Protein AF-A0A1G9L8T1-F1 (afdb_monomer)

InterPro domains:
  IPR006664 Outer membrane protein, bacterial [PR01021] (143-165)
  IPR006664 Outer membrane protein, bacterial [PR01021] (173-188)
  IPR006664 Outer membrane protein, bacterial [PR01021] (188-204)
  IPR006665 OmpA-like domain [PF00691] (143-238)
  IPR006665 OmpA-like domain [PS51123] (130-248)
  IPR006665 OmpA-like domain [cd07185] (138-244)
  IPR006690 Outer membrane protein, OmpA-like, conserved site [PS01068] (175-220)
  IPR036737 OmpA-like domain superfamily [G3DSA:3.30.1330.60] (123-246)
  IPR036737 OmpA-like domain superfamily [SSF103088] (123-243)
  IPR050330 Bacterial Outer Membrane Structural/Functional [PTHR30329] (134-241)

Secondary structure (DSSP, 8-state):
------------------------------TTHHHHHHHHHHHHHHHHHHHHHHHTTTT--TT-HHHHHHHHHHHHHHHHHTT-HHHHHHHHHHHHHHHHHHHHHH-------------------PPP---PPPEEEEEEEE--TT--PPPGGGHHHHHHHHHHHHH-TT--EEEEE---SSS-HHHHHHHHHHHHHHHHHIIIIIT---GGGEEEEE-TTSS-SS-TTSHHHHHHHSEEEEEEEE--

Foldseek 3Di:
DDDDDDDDDDDDDDDDDDDDDDDDDDPDDDPVVVVVVVVCCVPVVVVVVVVVLVVVPVPDDPVCVVVNLVVQLVVQLVVLVVVHNVRSVVSSVVRNVVVVVVCVVVVDDPPPPPPPPPCPPDPPPPPPPPQFDKDKQKAKFFDDPPDLAGDPVRLVSLLVVLVVCVVPVPKAKEKEFEAAPPDDQVSQQVSRQSNSVNSLCCSCVVSNRDSVRYHYGYPRHVDQPADSVDPVSRRRRRIIMMMIIDRD

pLDDT: mean 74.43, std 21.04, range [37.84, 98.5]

Nearest PDB structures (foldseek):
  5u1h-assembly3_C  TM=9.964E-01  e=8.079E-22  Pseudomonas aeruginosa PAO1
  4g88-assembly4_G  TM=9.774E-01  e=1.650E-15  Acinetobacter baumannii
  4g4x-assembly1_A  TM=9.684E-01  e=6.655E-12  Acinetobacter baumannii TCDC-AB0715
  7rjj-assembly2_B  TM=8.764E-01  e=4.285E-12  Klebsiella pneumoniae subsp. pneumoniae
  7bba-assembly4_D  TM=9.139E-01  e=2.254E-10  Escherichia coli

Mean predicted aligned error: 20.31 Å

Radius of gyration: 40.88 Å; Cα contacts (8 Å, |Δi|>4): 280; chains: 1; bounding box: 107×81×57 Å

Structure (mmCIF, N/CA/C/O backbone):
data_AF-A0A1G9L8T1-F1
#
_entry.id   AF-A0A1G9L8T1-F1
#
loop_
_atom_site.group_PDB
_atom_site.id
_atom_site.type_symbol
_atom_site.label_atom_id
_atom_site.label_alt_id
_atom_site.label_comp_id
_atom_site.label_asym_id
_atom_site.label_entity_id
_atom_site.label_seq_id
_atom_site.pdbx_PDB_ins_code
_atom_site.Cartn_x
_atom_site.Cartn_y
_atom_site.Cartn_z
_atom_site.occupancy
_atom_site.B_iso_or_equiv
_atom_site.auth_seq_id
_atom_site.auth_comp_id
_atom_site.auth_asym_id
_atom_site.auth_atom_id
_atom_site.pdbx_PDB_model_num
ATOM 1 N N . MET A 1 1 ? -89.577 -36.980 -1.064 1.00 38.00 1 MET A N 1
ATOM 2 C CA . MET A 1 1 ? -88.381 -36.655 -1.874 1.00 38.00 1 MET A CA 1
ATOM 3 C C . MET A 1 1 ? -87.368 -35.917 -1.000 1.00 38.00 1 MET A C 1
ATOM 5 O O . MET A 1 1 ? -87.793 -35.131 -0.169 1.00 38.00 1 MET A O 1
ATOM 9 N N . LYS A 1 2 ? -86.072 -36.232 -1.158 1.00 51.91 2 LYS A N 1
ATOM 10 C CA . LYS A 1 2 ? -84.895 -35.713 -0.413 1.00 51.91 2 LYS A CA 1
ATOM 11 C C . LYS A 1 2 ? -84.824 -34.169 -0.418 1.00 51.91 2 LYS A C 1
ATOM 13 O O . LYS A 1 2 ? -85.359 -33.586 -1.360 1.00 51.91 2 LYS A O 1
ATOM 18 N N . PRO A 1 3 ? -84.141 -33.506 0.542 1.00 50.38 3 PRO A N 1
ATOM 19 C CA . PRO A 1 3 ? -82.665 -33.352 0.498 1.00 50.38 3 PRO A CA 1
ATOM 20 C C . PRO A 1 3 ? -82.072 -33.238 1.935 1.00 50.38 3 PRO A C 1
ATOM 22 O O . PRO A 1 3 ? -82.802 -33.373 2.902 1.00 50.38 3 PRO A O 1
ATOM 25 N N . ASN A 1 4 ? -80.801 -33.017 2.250 1.00 37.84 4 ASN A N 1
ATOM 26 C CA . ASN A 1 4 ? -79.505 -33.051 1.590 1.00 37.84 4 ASN A CA 1
ATOM 27 C C . ASN A 1 4 ? -78.498 -33.264 2.732 1.00 37.84 4 ASN A C 1
ATOM 29 O O . ASN A 1 4 ? -78.694 -32.749 3.832 1.00 37.84 4 ASN A O 1
ATOM 33 N N . VAL A 1 5 ? -77.407 -33.969 2.470 1.00 50.00 5 VAL A N 1
ATOM 34 C CA . VAL A 1 5 ? -76.311 -34.154 3.425 1.00 50.00 5 VAL A CA 1
ATOM 35 C C . VAL A 1 5 ? -75.393 -32.932 3.364 1.00 50.00 5 VAL A C 1
ATOM 37 O O . VAL A 1 5 ? -74.919 -32.590 2.285 1.00 50.00 5 VAL A O 1
ATOM 40 N N . ARG A 1 6 ? -75.053 -32.332 4.511 1.00 42.16 6 ARG A N 1
ATOM 41 C CA . ARG A 1 6 ? -73.751 -31.671 4.706 1.00 42.16 6 ARG A CA 1
ATOM 42 C C . ARG A 1 6 ? -73.212 -32.030 6.084 1.00 42.16 6 ARG A C 1
ATOM 44 O O . ARG A 1 6 ? -73.813 -31.712 7.103 1.00 42.16 6 ARG A O 1
ATOM 51 N N . ARG A 1 7 ? -72.094 -32.755 6.082 1.00 42.75 7 ARG A N 1
ATOM 52 C CA . ARG A 1 7 ? -71.318 -33.099 7.273 1.00 42.75 7 ARG A CA 1
ATOM 53 C C . ARG A 1 7 ? -70.471 -31.884 7.649 1.00 42.75 7 ARG A C 1
ATOM 55 O O . ARG A 1 7 ? -69.694 -31.422 6.819 1.00 42.75 7 ARG A O 1
ATOM 62 N N . HIS A 1 8 ? -70.621 -31.395 8.875 1.00 44.56 8 HIS A N 1
ATOM 63 C CA . HIS A 1 8 ? -69.666 -30.478 9.487 1.00 44.56 8 HIS A CA 1
ATOM 64 C C . HIS A 1 8 ? -68.525 -31.296 10.091 1.00 44.56 8 HIS A C 1
ATOM 66 O O . HIS A 1 8 ? -68.728 -32.090 11.007 1.00 44.56 8 HIS A O 1
ATOM 72 N N . THR A 1 9 ? -67.327 -31.121 9.547 1.00 43.31 9 THR A N 1
ATOM 73 C CA . THR A 1 9 ? -66.074 -31.618 10.114 1.00 43.31 9 THR A CA 1
ATOM 74 C C . THR A 1 9 ? -65.655 -30.658 11.227 1.00 43.31 9 THR A C 1
ATOM 76 O O . THR A 1 9 ? -65.035 -29.632 10.968 1.00 43.31 9 THR A O 1
ATOM 79 N N . GLY A 1 10 ? -66.051 -30.956 12.464 1.00 44.03 10 GLY A N 1
ATOM 80 C CA . GLY A 1 10 ? -65.477 -30.345 13.662 1.00 44.03 10 GLY A CA 1
ATOM 81 C C . GLY A 1 10 ? -64.309 -31.198 14.144 1.00 44.03 10 GLY A C 1
ATOM 82 O O . GLY A 1 10 ? -64.512 -32.336 14.562 1.00 44.03 10 GLY A O 1
ATOM 83 N N . LEU A 1 11 ? -63.090 -30.671 14.045 1.00 42.25 11 LEU A N 1
ATOM 84 C CA . LEU A 1 11 ? -61.895 -31.259 14.643 1.00 42.25 11 LEU A CA 1
ATOM 85 C C . LEU A 1 11 ? -61.919 -30.925 16.143 1.00 42.25 11 LEU A C 1
ATOM 87 O O . LEU A 1 11 ? -61.661 -29.788 16.528 1.00 42.25 11 LEU A O 1
ATOM 91 N N . VAL A 1 12 ? -62.279 -31.896 16.981 1.00 45.53 12 VAL A N 1
ATOM 92 C CA . VAL A 1 12 ? -62.225 -31.773 18.444 1.00 45.53 12 VAL A CA 1
ATOM 93 C C . VAL A 1 12 ? -60.896 -32.360 18.912 1.00 45.53 12 VAL A C 1
ATOM 95 O O . VAL A 1 12 ? -60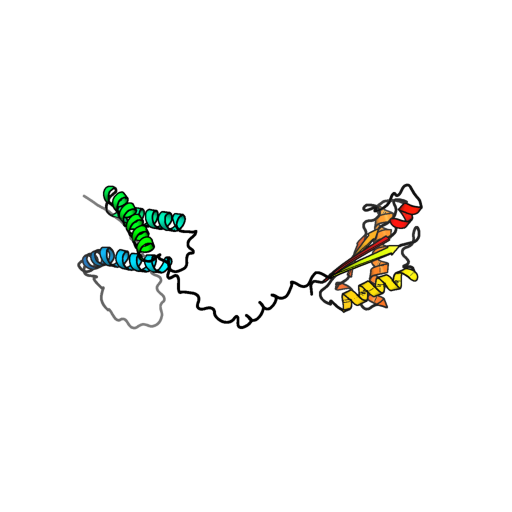.712 -33.576 18.891 1.00 45.53 12 VAL A O 1
ATOM 98 N N . LEU A 1 13 ? -59.962 -31.498 19.314 1.00 44.19 13 LEU A N 1
ATOM 99 C CA . LEU A 1 13 ? -58.803 -31.891 20.114 1.00 44.19 13 LEU A CA 1
ATOM 100 C C . LEU A 1 13 ? -59.264 -32.000 21.570 1.00 44.19 13 LEU A C 1
ATOM 102 O O . LEU A 1 13 ? -59.646 -31.004 22.178 1.00 44.19 13 LEU A O 1
ATOM 106 N N . ALA A 1 14 ? -59.271 -33.221 22.101 1.00 41.81 14 ALA A N 1
ATOM 107 C CA . ALA A 1 14 ? -59.571 -33.505 23.498 1.00 41.81 14 ALA A CA 1
ATOM 108 C C . ALA A 1 14 ? -58.289 -33.969 24.201 1.00 41.81 14 ALA A C 1
ATOM 110 O O . ALA A 1 14 ? -57.790 -35.060 23.924 1.00 41.81 14 ALA A O 1
ATOM 111 N N . GLU A 1 15 ? -57.770 -33.156 25.121 1.00 41.94 15 GLU A N 1
ATOM 112 C CA . GLU A 1 15 ? -56.784 -33.597 26.108 1.00 41.94 15 GLU A CA 1
ATOM 113 C C . GLU A 1 15 ? -57.510 -34.126 27.347 1.00 41.94 15 GLU A C 1
ATOM 115 O O . GLU A 1 15 ? -58.277 -33.435 28.016 1.00 41.94 15 GLU A O 1
ATOM 120 N N . PHE A 1 16 ? -57.277 -35.406 27.623 1.00 38.34 16 PHE A N 1
ATOM 121 C CA . PHE A 1 16 ? -57.835 -36.145 28.745 1.00 38.34 16 PHE A CA 1
ATOM 122 C C . PHE A 1 16 ? -56.936 -35.954 29.969 1.00 38.34 16 PHE A C 1
ATOM 124 O O . PHE A 1 16 ? -55.893 -36.603 30.089 1.00 38.34 16 PHE A O 1
ATOM 131 N N . LYS A 1 17 ? -57.341 -35.110 30.923 1.00 42.97 17 LYS A N 1
ATOM 132 C CA . LYS A 1 17 ? -56.794 -35.199 32.280 1.00 42.97 17 LYS A CA 1
ATOM 133 C C . LYS A 1 17 ? -57.828 -34.813 33.335 1.00 42.97 17 LYS A C 1
ATOM 135 O O . LYS A 1 17 ? -58.342 -33.704 33.349 1.00 42.97 17 LYS A O 1
ATOM 140 N N . THR A 1 18 ? -58.066 -35.783 34.220 1.00 47.84 18 THR A N 1
ATOM 141 C CA . THR A 1 18 ? -58.783 -35.732 35.507 1.00 47.84 18 THR A CA 1
ATOM 142 C C . THR A 1 18 ? -60.288 -35.464 35.453 1.00 47.84 18 THR A C 1
ATOM 144 O O . THR A 1 18 ? -60.751 -34.358 35.211 1.00 47.84 18 THR A O 1
ATOM 147 N N . GLY A 1 19 ? -61.052 -36.530 35.708 1.00 51.75 19 GLY A N 1
ATOM 148 C CA . GLY A 1 19 ? -62.505 -36.536 35.688 1.00 51.75 19 GLY A CA 1
ATOM 149 C C . GLY A 1 19 ? -63.142 -35.795 36.856 1.00 51.75 19 GLY A C 1
ATOM 150 O O . GLY A 1 19 ? -62.942 -36.163 38.008 1.00 51.75 19 GLY A O 1
ATOM 151 N N . VAL A 1 20 ? -63.990 -34.832 36.505 1.00 45.59 20 VAL A N 1
ATOM 152 C CA . VAL A 1 20 ? -65.231 -34.466 37.193 1.00 45.59 20 VAL A CA 1
ATOM 153 C C . VAL A 1 20 ? -66.199 -34.042 36.084 1.00 45.59 20 VAL A C 1
ATOM 155 O O . VAL A 1 20 ? -65.894 -33.153 35.295 1.00 45.59 20 VAL A O 1
ATOM 158 N N . PHE A 1 21 ? -67.329 -34.738 35.963 1.00 41.34 21 PHE A N 1
ATOM 159 C CA . PHE A 1 21 ? -68.351 -34.483 34.948 1.00 41.34 21 PHE A CA 1
ATOM 160 C C . PHE A 1 21 ? -69.352 -33.464 35.507 1.00 41.34 21 PHE A C 1
ATOM 162 O O . PHE A 1 21 ? -70.241 -33.829 36.275 1.00 41.34 21 PHE A O 1
ATOM 169 N N . THR A 1 22 ? -69.195 -32.188 35.155 1.00 50.53 22 THR A N 1
ATOM 170 C CA . THR A 1 22 ? -70.214 -31.149 35.365 1.00 50.53 22 THR A CA 1
ATOM 171 C C . THR A 1 22 ? -70.892 -30.830 34.029 1.00 50.53 22 THR A C 1
ATOM 173 O O . THR A 1 22 ? -70.205 -30.452 33.080 1.00 50.53 22 THR A O 1
ATOM 176 N N . PRO A 1 23 ? -72.225 -30.964 33.902 1.00 54.47 23 PRO A N 1
ATOM 177 C CA . PRO A 1 23 ? -72.939 -30.464 32.740 1.00 54.47 23 PRO A CA 1
ATOM 178 C C . PRO A 1 23 ? -73.321 -29.008 33.019 1.00 54.47 23 PRO A C 1
ATOM 180 O O . PRO A 1 23 ? -74.129 -28.753 33.907 1.00 54.47 23 PRO A O 1
ATOM 183 N N . MET A 1 24 ? -72.749 -28.048 32.292 1.00 38.41 24 MET A N 1
ATOM 184 C CA . MET A 1 24 ? -73.199 -26.657 32.375 1.00 38.41 24 MET A CA 1
ATOM 185 C C . MET A 1 24 ? -73.359 -26.061 30.975 1.00 38.41 24 MET A C 1
ATOM 187 O O . MET A 1 24 ? -72.391 -25.762 30.287 1.00 38.41 24 MET A O 1
ATOM 191 N N . GLU A 1 25 ? -74.633 -26.000 30.592 1.00 46.50 25 GLU A N 1
ATOM 192 C CA . GLU A 1 25 ? -75.314 -24.988 29.781 1.00 46.50 25 GLU A CA 1
ATOM 193 C C . GLU A 1 25 ? -74.730 -24.603 28.412 1.00 46.50 25 GLU A C 1
ATOM 195 O O . GLU A 1 25 ? -73.745 -23.885 28.262 1.00 46.50 25 GLU A O 1
ATOM 200 N N . SER A 1 26 ? -75.470 -25.002 27.373 1.00 47.59 26 SER A N 1
ATOM 201 C CA . SER A 1 26 ? -75.458 -24.352 26.069 1.00 47.59 26 SER A CA 1
ATOM 202 C C . SER A 1 26 ? -75.857 -22.883 26.227 1.00 47.59 26 SER A C 1
ATOM 204 O O . SER A 1 26 ? -77.027 -22.582 26.476 1.00 47.59 26 SER A O 1
ATOM 206 N N . VAL A 1 27 ? -74.894 -21.982 26.052 1.00 51.22 27 VAL A N 1
ATOM 207 C CA . VAL A 1 27 ? -75.139 -20.548 25.896 1.00 51.22 27 VAL A CA 1
ATOM 208 C C . VAL A 1 27 ? -75.844 -20.344 24.556 1.00 51.22 27 VAL A C 1
ATOM 210 O O . VAL A 1 27 ? -75.224 -20.353 23.495 1.00 51.22 27 VAL A O 1
ATOM 213 N N . TRP A 1 28 ? -77.167 -20.226 24.608 1.00 48.66 28 TRP A N 1
ATOM 214 C CA . TRP A 1 28 ? -77.961 -19.677 23.519 1.00 48.66 28 TRP A CA 1
ATOM 215 C C . TRP A 1 28 ? -77.801 -18.161 23.565 1.00 48.66 28 TRP A C 1
ATOM 217 O O . TRP A 1 28 ? -78.372 -17.501 24.429 1.00 48.66 28 TRP A O 1
ATOM 227 N N . THR A 1 29 ? -76.991 -17.608 22.668 1.00 52.53 29 THR A N 1
ATOM 228 C CA . THR A 1 29 ? -76.937 -16.164 22.444 1.00 52.53 29 THR A CA 1
ATOM 229 C C . THR A 1 29 ? -78.251 -15.726 21.801 1.00 52.53 29 THR A C 1
ATOM 231 O O . THR A 1 29 ? -78.606 -16.176 20.710 1.00 52.53 29 THR A O 1
ATOM 234 N N . ASP A 1 30 ? -78.995 -14.877 22.506 1.00 53.53 30 ASP A N 1
ATOM 235 C CA . ASP A 1 30 ? -80.255 -14.304 22.043 1.00 53.53 30 ASP A CA 1
ATOM 236 C C . ASP A 1 30 ? -80.025 -13.447 20.775 1.00 53.53 30 ASP A C 1
ATOM 238 O O . ASP A 1 30 ? -79.209 -12.522 20.799 1.00 53.53 30 ASP A O 1
ATOM 242 N N . PRO A 1 31 ? -80.776 -13.648 19.673 1.00 54.62 31 PRO A N 1
ATOM 243 C CA . PRO A 1 31 ? -80.600 -12.905 18.415 1.00 54.62 31 PRO A CA 1
ATOM 244 C C . PRO A 1 31 ? -80.988 -11.415 18.497 1.00 54.62 31 PRO A C 1
ATOM 246 O O . PRO A 1 31 ? -80.945 -10.701 17.497 1.00 54.62 31 PRO A O 1
ATOM 249 N N . LYS A 1 32 ? -81.393 -10.921 19.675 1.00 47.34 32 LYS A N 1
ATOM 250 C CA . LYS A 1 32 ? -81.749 -9.511 19.898 1.00 47.34 32 LYS A CA 1
ATOM 251 C C . LYS A 1 32 ? -80.555 -8.630 20.286 1.00 47.34 32 LYS A C 1
ATOM 253 O O . LYS A 1 32 ? -80.666 -7.410 20.165 1.00 47.34 32 LYS A O 1
ATOM 258 N N . GLU A 1 33 ? -79.418 -9.202 20.690 1.00 47.03 33 GLU A N 1
ATOM 259 C CA . GLU A 1 33 ? -78.217 -8.407 21.001 1.00 47.03 33 GLU A CA 1
ATOM 260 C C . GLU A 1 33 ? -77.431 -7.965 19.754 1.00 47.03 33 GLU A C 1
ATOM 262 O O . GLU A 1 33 ? -76.858 -6.872 19.751 1.00 47.03 33 GLU A O 1
ATOM 267 N N . GLU A 1 34 ? -77.479 -8.721 18.649 1.00 49.75 34 GLU A N 1
ATOM 268 C CA . GLU A 1 34 ? -76.765 -8.361 17.409 1.00 49.75 34 GLU A CA 1
ATOM 269 C C . GLU A 1 34 ? -77.286 -7.062 16.772 1.00 49.75 34 GLU A C 1
ATOM 271 O O . GLU A 1 34 ? -76.513 -6.272 16.224 1.00 49.75 34 GLU A O 1
ATOM 276 N N . THR A 1 35 ? -78.586 -6.772 16.888 1.00 50.00 35 THR A N 1
ATOM 277 C CA . THR A 1 35 ? -79.169 -5.557 16.295 1.00 50.00 35 THR A CA 1
ATOM 278 C C . THR A 1 35 ? -78.787 -4.272 17.032 1.00 50.00 35 THR A C 1
ATOM 280 O O . THR A 1 35 ? -78.732 -3.209 16.414 1.00 50.00 35 THR A O 1
ATOM 283 N N . SER A 1 36 ? -78.476 -4.355 18.331 1.00 49.28 36 SER A N 1
ATOM 284 C CA . SER A 1 36 ? -78.062 -3.190 19.126 1.00 49.28 36 SER A CA 1
ATOM 285 C C . SER A 1 36 ? -76.580 -2.864 18.902 1.00 49.28 36 SER A C 1
ATOM 287 O O . SER A 1 36 ? -76.202 -1.704 18.709 1.00 49.28 36 SER A O 1
ATOM 289 N N . PHE A 1 37 ? -75.742 -3.902 18.797 1.00 51.28 37 PHE A N 1
ATOM 290 C CA . PHE A 1 37 ? -74.302 -3.763 18.561 1.00 51.28 37 PHE A CA 1
ATOM 291 C C . PHE A 1 37 ? -73.981 -3.127 17.197 1.00 51.28 37 PHE A C 1
ATOM 293 O O . PHE A 1 37 ? -73.058 -2.316 17.078 1.00 51.28 37 PHE A O 1
ATOM 300 N N . MET A 1 38 ? -74.786 -3.430 16.174 1.00 51.22 38 MET A N 1
ATOM 301 C CA . MET A 1 38 ? -74.604 -2.918 14.811 1.00 51.22 38 MET A CA 1
ATOM 302 C C . MET A 1 38 ? -75.104 -1.470 14.626 1.00 51.22 38 MET A C 1
ATOM 304 O O . MET A 1 38 ? -74.656 -0.765 13.721 1.00 51.22 38 MET A O 1
ATOM 308 N N . SER A 1 39 ? -75.997 -0.993 15.505 1.00 53.66 39 SER A N 1
ATOM 309 C CA . SER A 1 39 ? -76.453 0.406 15.520 1.00 53.66 39 SER A CA 1
ATOM 310 C C . SER A 1 39 ? -75.504 1.320 16.300 1.00 53.66 39 SER A C 1
ATOM 312 O O . SER A 1 39 ? -75.340 2.479 15.926 1.00 53.66 39 SER A O 1
ATOM 314 N N . MET A 1 40 ? -74.860 0.813 17.358 1.00 51.34 40 MET A N 1
ATOM 315 C CA . MET A 1 40 ? -73.916 1.590 18.173 1.00 51.34 40 MET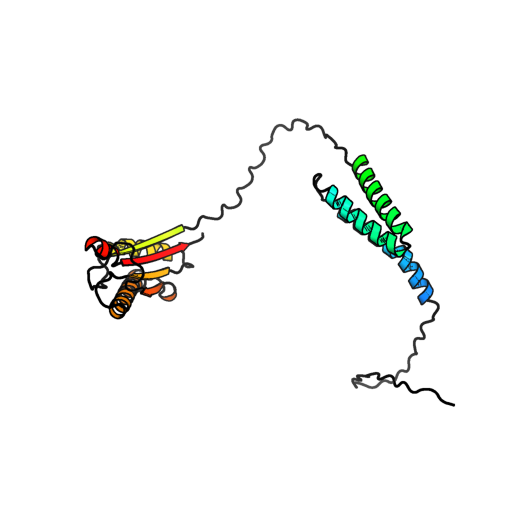 A CA 1
ATOM 316 C C . MET A 1 40 ? -72.559 1.784 17.471 1.00 51.34 40 MET A C 1
ATOM 318 O O . MET A 1 40 ? -71.926 2.830 17.599 1.00 51.34 40 MET A O 1
ATOM 322 N N . THR A 1 41 ? -72.127 0.810 16.663 1.00 55.84 41 THR A N 1
ATOM 323 C CA . THR A 1 41 ? -70.880 0.895 15.878 1.00 55.84 41 THR A CA 1
ATOM 324 C C . THR A 1 41 ? -70.962 1.892 14.718 1.00 55.84 41 THR A C 1
ATOM 326 O O . THR A 1 41 ? -69.955 2.515 14.391 1.00 55.84 41 THR A O 1
ATOM 329 N N . ARG A 1 42 ? -72.148 2.126 14.138 1.00 59.28 42 ARG A N 1
ATOM 330 C CA . ARG A 1 42 ? -72.340 3.105 13.050 1.00 59.28 42 ARG A CA 1
ATOM 331 C C . ARG A 1 42 ? -72.239 4.567 13.489 1.00 59.28 42 ARG A C 1
ATOM 333 O O . ARG A 1 42 ? -71.915 5.411 12.663 1.00 59.28 42 ARG A O 1
ATOM 340 N N . THR A 1 43 ? -72.484 4.876 14.761 1.00 57.41 43 THR A N 1
ATOM 341 C CA . THR A 1 43 ? -72.436 6.256 15.276 1.00 57.41 43 THR A CA 1
ATOM 342 C C . THR A 1 43 ? -71.189 6.539 16.110 1.00 57.41 43 THR A C 1
ATOM 344 O O . THR A 1 43 ? -70.641 7.636 16.023 1.00 57.41 43 THR A O 1
ATOM 347 N N . ALA A 1 44 ? -70.687 5.564 16.872 1.00 58.72 44 ALA A N 1
ATOM 348 C CA . ALA A 1 44 ? -69.550 5.778 17.770 1.00 58.72 44 ALA A CA 1
ATOM 349 C C . ALA A 1 44 ? -68.180 5.739 17.064 1.00 58.72 44 ALA A C 1
ATOM 351 O O . ALA A 1 44 ? -67.282 6.502 17.417 1.00 58.72 44 ALA A O 1
ATOM 352 N N . VAL A 1 45 ? -68.013 4.886 16.047 1.00 63.56 45 VAL A N 1
ATOM 353 C CA . VAL A 1 45 ? -66.741 4.724 15.317 1.00 63.56 45 VAL A CA 1
ATOM 354 C C . VAL A 1 45 ? -66.347 5.967 14.499 1.00 63.56 45 VAL A C 1
ATOM 356 O O . VAL A 1 45 ? -65.192 6.383 14.614 1.00 63.56 45 VAL A O 1
ATOM 359 N N . PRO A 1 46 ? -67.243 6.626 13.730 1.00 60.44 46 PRO A N 1
ATOM 360 C CA . PRO A 1 46 ? -66.872 7.856 13.027 1.00 60.44 46 PRO A CA 1
ATOM 361 C C . PRO A 1 46 ? -66.595 9.022 13.985 1.00 60.44 46 PRO A C 1
ATOM 363 O O . PRO A 1 46 ? -65.726 9.840 13.696 1.00 60.44 46 PRO A O 1
ATOM 366 N N . LEU A 1 47 ? -67.261 9.077 15.147 1.00 65.06 47 LEU A N 1
ATOM 367 C CA . LEU A 1 47 ? -67.022 10.119 16.153 1.00 65.06 47 LEU A CA 1
ATOM 368 C C . LEU A 1 47 ? -65.633 9.972 16.803 1.00 65.06 47 LEU A C 1
ATOM 370 O O . LEU A 1 47 ? -64.908 10.954 16.945 1.00 65.06 47 LEU A O 1
ATOM 374 N N . LEU A 1 48 ? -65.231 8.739 17.132 1.00 63.34 48 LEU A N 1
ATOM 375 C CA . LEU A 1 48 ? -63.901 8.437 17.672 1.00 63.34 48 LEU A CA 1
ATOM 376 C C . LEU A 1 48 ? -62.789 8.682 16.639 1.00 63.34 48 LEU A C 1
ATOM 378 O O . LEU A 1 48 ? -61.781 9.314 16.963 1.00 63.34 48 LEU A O 1
ATOM 382 N N . LEU A 1 49 ? -62.989 8.278 15.380 1.00 62.28 49 LEU A N 1
ATOM 383 C CA . LEU A 1 49 ? -62.031 8.556 14.304 1.00 62.28 49 LEU A CA 1
ATOM 384 C C . LEU A 1 49 ? -61.898 10.061 14.026 1.00 62.28 49 LEU A C 1
ATOM 386 O O . LEU A 1 49 ? -60.775 10.549 13.899 1.00 62.28 49 LEU A O 1
ATOM 390 N N . ALA A 1 50 ? -62.999 10.820 14.031 1.00 62.34 50 ALA A N 1
ATOM 391 C CA . ALA A 1 50 ? -62.966 12.273 13.850 1.00 62.34 50 ALA A CA 1
ATOM 392 C C . ALA A 1 50 ? -62.137 12.982 14.936 1.00 62.34 50 ALA A C 1
ATOM 394 O O . ALA A 1 50 ? -61.365 13.888 14.622 1.00 62.34 50 ALA A O 1
ATOM 395 N N . THR A 1 51 ? -62.224 12.535 16.196 1.00 63.34 51 THR A N 1
ATOM 396 C CA . THR A 1 51 ? -61.399 13.102 17.278 1.00 63.34 51 THR A CA 1
ATOM 397 C C . THR A 1 51 ? -59.912 12.775 17.134 1.00 63.34 51 THR A C 1
ATOM 399 O O . THR A 1 51 ? -59.079 13.626 17.427 1.00 63.34 51 THR A O 1
ATOM 402 N N . SER A 1 52 ? -59.564 11.595 16.604 1.00 62.66 52 SER A N 1
ATOM 403 C CA . SER A 1 52 ? -58.162 11.204 16.392 1.00 62.66 52 SER A CA 1
ATOM 404 C C . SER A 1 52 ? -57.484 11.949 15.233 1.00 62.66 52 SER A C 1
ATOM 406 O O . SER A 1 52 ? -56.294 12.246 15.305 1.00 62.66 52 SER A O 1
ATOM 408 N N . VAL A 1 53 ? -58.241 12.314 14.191 1.00 61.81 53 VAL A N 1
ATOM 409 C CA . VAL A 1 53 ? -57.715 13.060 13.034 1.00 61.81 53 VAL A CA 1
ATOM 410 C C . VAL A 1 53 ? -57.453 14.527 13.391 1.00 61.81 53 VAL A C 1
ATOM 412 O O . VAL A 1 53 ? -56.471 15.098 12.925 1.00 61.81 53 VAL A O 1
ATOM 415 N N . LEU A 1 54 ? -58.259 15.124 14.278 1.00 58.12 54 LEU A N 1
ATOM 416 C CA . LEU A 1 54 ? -58.059 16.504 14.743 1.00 58.12 54 LEU A CA 1
ATOM 417 C C . LEU A 1 54 ? -56.770 16.679 15.565 1.00 58.12 54 LEU A C 1
ATOM 419 O O . LEU A 1 54 ? -56.135 17.729 15.484 1.00 58.12 54 LEU A O 1
ATOM 423 N N . THR A 1 55 ? -56.337 15.658 16.312 1.00 60.84 55 THR A N 1
ATOM 424 C CA . THR A 1 55 ? -55.076 15.704 17.078 1.00 60.84 55 THR A CA 1
ATOM 425 C C . THR A 1 55 ? -53.837 15.465 16.201 1.00 60.84 55 THR A C 1
ATOM 427 O O . THR A 1 55 ? -52.731 15.824 16.594 1.00 60.84 55 THR A O 1
ATOM 430 N N . GLY A 1 56 ? -54.004 14.924 14.990 1.00 58.28 56 GLY A N 1
ATOM 431 C CA . GLY A 1 56 ? -52.906 14.626 14.062 1.00 58.28 56 GLY A CA 1
ATOM 432 C C . GLY A 1 56 ? -52.287 15.837 13.350 1.00 58.28 56 GLY A C 1
ATOM 433 O O . GLY A 1 56 ? -51.279 15.675 12.669 1.00 58.28 56 GLY A O 1
ATOM 434 N N . CYS A 1 57 ? -52.855 17.041 13.488 1.00 57.19 57 CYS A N 1
ATOM 435 C CA . CYS A 1 57 ? -52.367 18.251 12.803 1.00 57.19 57 CYS A CA 1
ATOM 436 C C . CYS A 1 57 ? -51.643 19.255 13.720 1.00 57.19 57 CYS A C 1
ATOM 438 O O . CYS A 1 57 ? -51.139 20.269 13.235 1.00 57.19 57 CYS A O 1
ATOM 440 N N . ALA A 1 58 ? -51.559 18.988 15.026 1.00 52.28 58 ALA A N 1
ATOM 441 C CA . ALA A 1 58 ? -50.850 19.836 15.982 1.00 52.28 58 ALA A CA 1
ATOM 442 C C . ALA A 1 58 ? -49.330 19.585 15.902 1.00 52.28 58 ALA A C 1
ATOM 444 O O . ALA A 1 58 ? -48.755 18.910 16.749 1.00 52.28 58 ALA A O 1
ATOM 445 N N . GLY A 1 59 ? -48.686 20.077 14.839 1.00 54.19 59 GLY A N 1
ATOM 446 C CA . GLY A 1 59 ? -47.231 19.958 14.670 1.00 54.19 59 GLY A CA 1
ATOM 447 C C . GLY A 1 59 ? -46.654 20.321 13.298 1.00 54.19 59 GLY A C 1
ATOM 448 O O . GLY A 1 59 ? -45.448 20.193 13.117 1.00 54.19 59 GLY A O 1
ATOM 449 N N . LEU A 1 60 ? -47.466 20.757 12.327 1.00 52.03 60 LEU A N 1
ATOM 450 C CA . LEU A 1 60 ? -46.999 21.047 10.963 1.00 52.03 60 LEU A CA 1
ATOM 451 C C . LEU A 1 60 ? -46.794 22.549 10.715 1.00 52.03 60 LEU A C 1
ATOM 453 O O . LEU A 1 60 ? -47.575 23.391 11.159 1.00 52.03 60 LEU A O 1
ATOM 457 N N . GLN A 1 61 ? -45.713 22.868 10.004 1.00 56.06 61 GLN A N 1
ATOM 458 C CA . GLN A 1 61 ? -45.231 24.220 9.723 1.00 56.06 61 GLN A CA 1
ATOM 459 C C . GLN A 1 61 ? -46.048 24.879 8.591 1.00 56.06 61 GLN A C 1
ATOM 461 O O . GLN A 1 61 ? -46.655 24.207 7.757 1.00 56.06 61 GLN A O 1
ATOM 466 N N . LYS A 1 62 ? -46.056 26.221 8.531 1.00 53.25 62 LYS A N 1
ATOM 467 C CA . LYS A 1 62 ? -46.892 27.037 7.616 1.00 53.25 62 LYS A CA 1
ATOM 468 C C . LYS A 1 62 ? -46.745 26.698 6.115 1.00 53.25 62 LYS A C 1
ATOM 470 O O . LYS A 1 62 ? -47.630 27.041 5.335 1.00 53.25 62 LYS A O 1
ATOM 475 N N . SER A 1 63 ? -45.664 26.033 5.704 1.00 58.91 63 SER A N 1
ATOM 476 C CA . SER A 1 63 ? -45.379 25.632 4.317 1.00 58.91 63 SER A CA 1
ATOM 477 C C . SER A 1 63 ? -46.124 24.379 3.830 1.00 58.91 63 SER A C 1
ATOM 479 O O . SER A 1 63 ? -46.267 24.214 2.621 1.00 58.91 63 SER A O 1
ATOM 481 N N . ASP A 1 64 ? -46.661 23.538 4.721 1.00 66.56 64 ASP A N 1
ATOM 482 C CA . ASP A 1 64 ? -47.208 22.213 4.354 1.00 66.56 64 ASP A CA 1
ATOM 483 C C . ASP A 1 64 ? -48.737 22.193 4.126 1.00 66.56 64 ASP A C 1
ATOM 485 O O . ASP A 1 64 ? -49.352 21.140 3.931 1.00 66.56 64 ASP A O 1
ATOM 489 N N . TRP A 1 65 ? -49.372 23.372 4.106 1.00 64.31 65 TRP A N 1
ATOM 490 C CA . TRP A 1 65 ? -50.826 23.553 3.988 1.00 64.31 65 TRP A CA 1
ATOM 491 C C . TRP A 1 65 ? -51.495 22.837 2.791 1.00 64.31 65 TRP A C 1
ATOM 493 O O . TRP A 1 65 ? -52.532 22.193 2.998 1.00 64.31 65 TRP A O 1
ATOM 503 N N . PRO A 1 66 ? -50.948 22.873 1.554 1.00 68.50 66 PRO A N 1
ATOM 504 C CA . PRO A 1 66 ? -51.575 22.199 0.412 1.00 68.50 66 PRO A CA 1
ATOM 505 C C . PRO A 1 66 ? -51.676 20.679 0.601 1.00 68.50 66 PRO A C 1
ATOM 507 O O . PRO A 1 66 ? -52.656 20.062 0.180 1.00 68.50 66 PRO A O 1
ATOM 510 N 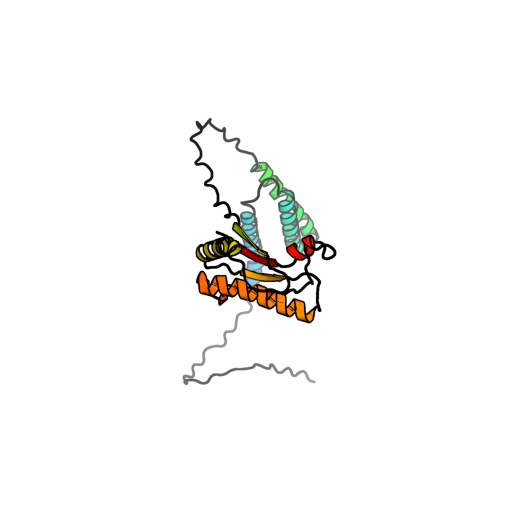N . THR A 1 67 ? -50.695 20.079 1.276 1.00 64.44 67 THR A N 1
ATOM 511 C CA . THR A 1 67 ? -50.622 18.635 1.521 1.00 64.44 67 THR A CA 1
ATOM 512 C C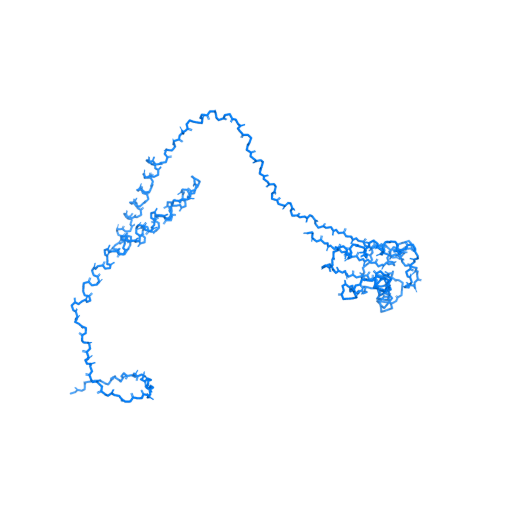 . THR A 1 67 ? -51.636 18.203 2.582 1.00 64.44 67 THR A C 1
ATOM 514 O O . THR A 1 67 ? -52.326 17.199 2.403 1.00 64.44 67 THR A O 1
ATOM 517 N N . CYS A 1 68 ? -51.806 18.996 3.644 1.00 63.62 68 CYS A N 1
ATOM 518 C CA . CYS A 1 68 ? -52.817 18.756 4.679 1.00 63.62 68 CYS A CA 1
ATOM 519 C C . CYS A 1 68 ? -54.248 18.882 4.144 1.00 63.62 68 CYS A C 1
ATOM 521 O O . CYS A 1 68 ? -55.093 18.037 4.440 1.00 63.62 68 CYS A O 1
ATOM 523 N N . ALA A 1 69 ? -54.521 19.893 3.315 1.00 65.38 69 ALA A N 1
ATOM 524 C CA . ALA A 1 69 ? -55.829 20.056 2.683 1.00 65.38 69 ALA A CA 1
ATOM 525 C C . ALA A 1 69 ? -56.145 18.899 1.717 1.00 65.38 69 ALA A C 1
ATOM 527 O O . ALA A 1 69 ? -57.273 18.403 1.692 1.00 65.38 69 ALA A O 1
ATOM 528 N N . ALA A 1 70 ? -55.144 18.422 0.967 1.00 66.81 70 ALA A N 1
ATOM 529 C CA . ALA A 1 70 ? -55.293 17.272 0.079 1.00 66.81 70 ALA A CA 1
ATOM 530 C C . ALA A 1 70 ? -55.579 15.972 0.854 1.00 66.81 70 ALA A C 1
ATOM 532 O O . ALA A 1 70 ? -56.522 15.253 0.521 1.00 66.81 70 ALA A O 1
ATOM 533 N N . LEU A 1 71 ? -54.824 15.691 1.922 1.00 66.00 71 LEU A N 1
ATOM 534 C CA . LEU A 1 71 ? -55.036 14.511 2.771 1.00 66.00 71 LEU A CA 1
ATOM 535 C C . LEU A 1 71 ? -56.386 14.554 3.507 1.00 66.00 71 LEU A C 1
ATOM 537 O O . LEU A 1 71 ? -57.105 13.550 3.545 1.00 66.00 71 LEU A O 1
ATOM 541 N N . GLY A 1 72 ? -56.769 15.717 4.041 1.00 61.44 72 GLY A N 1
ATOM 542 C CA . GLY A 1 72 ? -58.062 15.918 4.697 1.00 61.44 72 GLY A CA 1
ATOM 543 C C . GLY A 1 72 ? -59.243 15.763 3.734 1.00 61.44 72 GLY A C 1
ATOM 544 O O . GLY A 1 72 ? -60.226 15.099 4.063 1.00 61.44 72 GLY A O 1
ATOM 545 N N . GLY A 1 73 ? -59.123 16.293 2.512 1.00 63.59 73 GLY A N 1
ATOM 546 C CA . GLY A 1 73 ? -60.140 16.162 1.467 1.00 63.59 73 GLY A CA 1
ATOM 547 C C . GLY A 1 73 ? -60.344 14.718 1.001 1.00 63.59 73 GLY A C 1
ATOM 548 O O . GLY A 1 73 ? -61.485 14.280 0.865 1.00 63.59 73 GLY A O 1
ATOM 549 N N . LEU A 1 74 ? -59.262 13.951 0.817 1.00 66.69 74 LEU A N 1
ATOM 550 C CA . LEU A 1 74 ? -59.342 12.533 0.437 1.00 66.69 74 LEU A CA 1
ATOM 551 C C . LEU A 1 74 ? -59.982 11.680 1.535 1.00 66.69 74 LEU A C 1
ATOM 553 O O . LEU A 1 74 ? -60.839 10.842 1.252 1.00 66.69 74 LEU A O 1
ATOM 557 N N . THR A 1 75 ? -59.611 11.926 2.791 1.00 63.72 75 THR A N 1
ATOM 558 C CA . THR A 1 75 ? -60.177 11.200 3.935 1.00 63.72 75 THR A CA 1
ATOM 559 C C . THR A 1 75 ? -61.661 11.538 4.118 1.00 63.72 75 THR A C 1
ATOM 561 O O . THR A 1 75 ? -62.484 10.639 4.287 1.00 63.72 75 THR A O 1
ATOM 564 N N . GLY A 1 76 ? -62.038 12.816 3.990 1.00 59.75 76 GLY A N 1
ATOM 565 C CA . GLY A 1 76 ? -63.437 13.257 4.029 1.00 59.75 76 GLY A CA 1
ATOM 566 C C . GLY A 1 76 ? -64.282 12.705 2.875 1.00 59.75 76 GLY A C 1
ATOM 567 O O . GLY A 1 76 ? -65.430 12.313 3.086 1.00 59.75 76 GLY A O 1
ATOM 568 N N . ALA A 1 77 ? -63.710 12.596 1.672 1.00 59.06 77 ALA A N 1
ATOM 569 C CA . ALA A 1 77 ? -64.366 11.975 0.523 1.00 59.06 77 ALA A CA 1
ATOM 570 C C . ALA A 1 77 ? -64.601 10.472 0.736 1.00 59.06 77 ALA A C 1
ATOM 572 O O . ALA A 1 77 ? -65.686 9.973 0.440 1.00 59.06 77 ALA A O 1
ATOM 573 N N . ALA A 1 78 ? -63.608 9.758 1.279 1.00 61.09 78 ALA A N 1
ATOM 574 C CA . ALA A 1 78 ? -63.710 8.329 1.563 1.00 61.09 78 ALA A CA 1
ATOM 575 C C . ALA A 1 78 ? -64.791 8.031 2.612 1.00 61.09 78 ALA A C 1
ATOM 577 O O . ALA A 1 78 ? -65.577 7.104 2.428 1.00 61.09 78 ALA A O 1
ATOM 578 N N . ILE A 1 79 ? -64.882 8.849 3.667 1.00 61.69 79 ILE A N 1
ATOM 579 C CA . ILE A 1 79 ? -65.930 8.712 4.687 1.00 61.69 79 ILE A CA 1
ATOM 580 C C . ILE A 1 79 ? -67.302 9.096 4.115 1.00 61.69 79 ILE A C 1
ATOM 582 O O . ILE A 1 79 ? -68.273 8.402 4.377 1.00 61.69 79 ILE A O 1
ATOM 586 N N . GLY A 1 80 ? -67.416 10.136 3.284 1.00 55.72 80 GLY A N 1
ATOM 587 C CA . GLY A 1 80 ? -68.697 10.495 2.655 1.00 55.72 80 GLY A CA 1
ATOM 588 C C . GLY A 1 80 ? -69.205 9.455 1.643 1.00 55.72 80 GLY A C 1
ATOM 589 O O . GLY A 1 80 ? -70.413 9.293 1.474 1.00 55.72 80 GLY A O 1
ATOM 590 N N . ALA A 1 81 ? -68.295 8.717 0.998 1.00 57.75 81 ALA A N 1
ATOM 591 C CA . ALA A 1 81 ? -68.626 7.715 -0.014 1.00 57.75 81 ALA A CA 1
ATOM 592 C C . ALA A 1 81 ? -69.284 6.442 0.542 1.00 57.75 81 ALA A C 1
ATOM 594 O O . ALA A 1 81 ? -69.927 5.729 -0.229 1.00 57.75 81 ALA A O 1
ATOM 595 N N . ILE A 1 82 ? -69.163 6.157 1.846 1.00 63.84 82 ILE A N 1
ATOM 596 C CA . ILE A 1 82 ? -69.824 4.989 2.458 1.00 63.84 82 ILE A CA 1
ATOM 597 C C . ILE A 1 82 ? -71.343 5.174 2.589 1.00 63.84 82 ILE A C 1
ATOM 599 O O . ILE A 1 82 ? -72.062 4.183 2.683 1.00 63.84 82 ILE A O 1
ATOM 603 N N . GLU A 1 83 ? -71.828 6.421 2.572 1.00 57.69 83 GLU A N 1
ATOM 604 C CA . GLU A 1 83 ? -73.254 6.748 2.681 1.00 57.69 83 GLU A CA 1
ATOM 605 C C . GLU A 1 83 ? -73.894 6.921 1.294 1.00 57.69 83 GLU A C 1
ATOM 607 O O . GLU A 1 83 ? -74.871 6.251 0.962 1.00 57.69 83 GLU A O 1
ATOM 612 N N . SER A 1 84 ? -73.324 7.772 0.433 1.00 59.28 84 SER A N 1
ATOM 613 C CA . SER A 1 84 ? -73.695 7.841 -0.986 1.00 59.28 84 SER A CA 1
ATOM 614 C C . SER A 1 84 ? -72.652 8.597 -1.817 1.00 59.28 84 SER A C 1
ATOM 616 O O . SER A 1 84 ? -71.904 9.435 -1.312 1.00 59.28 84 SER A O 1
ATOM 618 N N . SER A 1 85 ? -72.634 8.373 -3.135 1.00 60.84 85 SER A N 1
ATOM 619 C CA . SER A 1 85 ? -71.744 9.105 -4.053 1.00 60.84 85 SER A CA 1
ATOM 620 C C . SER A 1 85 ? -72.010 10.616 -4.077 1.00 60.84 85 SER A C 1
ATOM 622 O O . SER A 1 85 ? -71.094 11.404 -4.306 1.00 60.84 85 SER A O 1
ATOM 624 N N . SER A 1 86 ? -73.244 11.035 -3.786 1.00 67.69 86 SER A N 1
ATOM 625 C CA . SER A 1 86 ? -73.614 12.440 -3.609 1.00 67.69 86 SER A CA 1
ATOM 626 C C . SER A 1 86 ? -73.091 13.033 -2.293 1.00 67.69 86 SER A C 1
ATOM 628 O O . SER A 1 86 ? -72.734 14.209 -2.274 1.00 67.69 86 SER A O 1
ATOM 630 N N . TYR A 1 87 ? -72.967 12.239 -1.222 1.00 56.78 87 TYR A N 1
ATOM 631 C CA . TYR A 1 87 ? -72.377 12.672 0.054 1.00 56.78 87 TYR A CA 1
ATOM 632 C C . TYR A 1 87 ? -70.842 12.712 0.037 1.00 56.78 87 TYR A C 1
ATOM 634 O O . TYR A 1 87 ? -70.253 13.510 0.765 1.00 56.78 87 TYR A O 1
ATOM 642 N N . ALA A 1 88 ? -70.183 11.944 -0.837 1.00 58.38 88 ALA A N 1
ATOM 643 C CA . ALA A 1 88 ? -68.728 11.994 -1.025 1.00 58.38 88 ALA A CA 1
ATOM 644 C C . ALA A 1 88 ? -68.231 13.386 -1.463 1.00 58.38 88 ALA A C 1
ATOM 646 O O . ALA A 1 88 ? -67.243 13.896 -0.933 1.00 58.38 88 ALA A O 1
ATOM 647 N N . GLY A 1 89 ? -68.945 14.030 -2.397 1.00 53.22 89 GLY A N 1
ATOM 648 C CA . GLY A 1 89 ? -68.602 15.373 -2.880 1.00 53.22 89 GLY A CA 1
ATOM 649 C C . GLY A 1 89 ? -68.788 16.456 -1.813 1.00 53.22 89 GLY A C 1
ATOM 650 O O . GLY A 1 89 ? -67.938 17.333 -1.658 1.00 53.22 89 GLY A O 1
ATOM 651 N N . TRP A 1 90 ? -69.864 16.362 -1.026 1.00 56.62 90 TRP A N 1
ATOM 652 C CA . TRP A 1 90 ? -70.116 17.288 0.080 1.00 56.62 90 TRP A CA 1
ATOM 653 C C . TRP A 1 90 ? -69.159 17.077 1.259 1.00 56.62 90 TRP A C 1
ATOM 655 O O . TRP A 1 90 ? -68.730 18.060 1.857 1.00 56.62 90 TRP A O 1
ATOM 665 N N . GLY A 1 91 ? -68.764 15.835 1.558 1.00 57.75 91 GLY A N 1
ATOM 666 C CA . GLY A 1 91 ? -67.792 15.518 2.610 1.00 57.75 91 GLY A CA 1
ATOM 667 C C . GLY A 1 91 ? -66.402 16.101 2.340 1.00 57.75 91 GLY A C 1
ATOM 668 O O . GLY A 1 91 ? -65.783 16.661 3.244 1.00 57.75 91 GLY A O 1
ATOM 669 N N . ALA A 1 92 ? -65.944 16.059 1.085 1.00 58.22 92 ALA A N 1
ATOM 670 C CA . ALA A 1 92 ? -64.681 16.672 0.673 1.00 58.22 92 ALA A CA 1
ATOM 671 C C . ALA A 1 92 ? -64.707 18.209 0.792 1.00 58.22 92 ALA A C 1
ATOM 673 O O . ALA A 1 92 ? -63.756 18.816 1.288 1.00 58.22 92 ALA A O 1
ATOM 674 N N . LEU A 1 93 ? -65.814 18.839 0.378 1.00 62.38 93 LEU A N 1
ATOM 675 C CA . LEU A 1 93 ? -66.002 20.289 0.475 1.00 62.38 93 LEU A CA 1
ATOM 676 C C . LEU A 1 93 ? -66.126 20.763 1.925 1.00 62.38 93 LEU A C 1
ATOM 678 O O . LEU A 1 93 ? -65.476 21.736 2.299 1.00 62.38 93 LEU A O 1
ATOM 682 N N . ALA A 1 94 ? -66.921 20.085 2.754 1.00 63.62 94 ALA A N 1
ATOM 683 C CA . ALA A 1 94 ? -67.091 20.451 4.157 1.00 63.62 94 ALA A CA 1
ATOM 684 C C . ALA A 1 94 ? -65.766 20.327 4.925 1.00 63.62 94 ALA A C 1
ATOM 686 O O . ALA A 1 94 ? -65.343 21.283 5.565 1.00 63.62 94 ALA A O 1
ATOM 687 N N . ALA A 1 95 ? -65.045 19.208 4.787 1.00 60.16 95 ALA A N 1
ATOM 688 C CA . ALA A 1 95 ? -63.765 19.025 5.472 1.00 60.16 95 ALA A CA 1
ATOM 689 C C . ALA A 1 95 ? -62.693 20.026 4.999 1.00 60.16 95 ALA A C 1
ATOM 691 O O . ALA A 1 95 ? -62.003 20.624 5.825 1.00 60.16 95 ALA A O 1
ATOM 692 N N . GLY A 1 96 ? -62.586 20.263 3.685 1.00 59.94 96 GLY A N 1
ATOM 693 C CA . GLY A 1 96 ? -61.620 21.211 3.124 1.00 59.94 96 GLY A CA 1
ATOM 694 C C . GLY A 1 96 ? -61.897 22.667 3.520 1.00 59.94 96 GLY A C 1
ATOM 695 O O . GLY A 1 96 ? -60.978 23.396 3.892 1.00 59.94 96 GLY A O 1
ATOM 696 N N . THR A 1 97 ? -63.165 23.092 3.489 1.00 61.28 97 THR A N 1
ATOM 697 C CA . THR A 1 97 ? -63.561 24.463 3.857 1.00 61.28 97 THR A CA 1
ATOM 698 C C . THR A 1 97 ? -63.492 24.710 5.361 1.00 61.28 97 THR A C 1
ATOM 700 O O . THR A 1 97 ? -63.017 25.769 5.764 1.00 61.28 97 THR A O 1
ATOM 703 N N . THR A 1 98 ? -63.894 23.750 6.202 1.00 64.00 98 THR A N 1
ATOM 704 C CA . THR A 1 98 ? -63.805 23.891 7.663 1.00 64.00 98 THR A CA 1
ATOM 705 C C . THR A 1 98 ? -62.354 23.918 8.138 1.00 64.00 98 THR A C 1
ATOM 707 O O . THR A 1 98 ? -62.018 24.778 8.947 1.00 64.00 98 THR A O 1
ATOM 710 N N . ALA A 1 99 ? -61.473 23.064 7.601 1.00 61.31 99 ALA A N 1
ATOM 711 C CA . ALA A 1 99 ? -60.043 23.133 7.908 1.00 61.31 99 ALA A CA 1
ATOM 712 C C . ALA A 1 99 ? -59.444 24.482 7.470 1.00 61.31 99 ALA A C 1
ATOM 714 O O . ALA A 1 99 ? -58.723 25.119 8.238 1.00 61.31 99 ALA A O 1
ATOM 715 N N . GLY A 1 100 ? -59.793 24.958 6.266 1.00 61.59 100 GLY A N 1
ATOM 716 C CA . GLY A 1 100 ? -59.372 26.265 5.746 1.00 61.59 100 GLY A CA 1
ATOM 717 C C . GLY A 1 100 ? -59.828 27.443 6.600 1.00 61.59 100 GLY A C 1
ATOM 718 O O . GLY A 1 100 ? -59.027 28.316 6.927 1.00 61.59 100 GLY A O 1
ATOM 719 N N . ALA A 1 101 ? -61.097 27.450 7.007 1.00 65.88 101 ALA A N 1
ATOM 720 C CA . ALA A 1 101 ? -61.660 28.488 7.860 1.00 65.88 101 ALA A CA 1
ATOM 721 C C . ALA A 1 101 ? -61.065 28.453 9.275 1.00 65.88 101 ALA A C 1
ATOM 723 O O . ALA A 1 101 ? -60.760 29.505 9.827 1.00 65.88 101 ALA A O 1
ATOM 724 N N . TYR A 1 102 ? -60.841 27.264 9.843 1.00 65.12 102 TYR A N 1
ATOM 725 C CA . TYR A 1 102 ? -60.234 27.113 11.165 1.00 65.12 102 TYR A CA 1
ATOM 726 C C . TYR A 1 102 ? -58.801 27.660 11.194 1.00 65.12 102 TYR A C 1
ATOM 728 O O . TYR A 1 102 ? -58.467 28.447 12.075 1.00 65.12 102 TYR A O 1
ATOM 736 N N . CYS A 1 103 ? -57.978 27.348 10.187 1.00 60.38 103 CYS A N 1
ATOM 737 C CA . CYS A 1 103 ? -56.634 27.922 10.067 1.00 60.38 103 CYS A CA 1
ATOM 738 C C . CYS A 1 103 ? -56.631 29.410 9.690 1.00 60.38 103 CYS A C 1
ATOM 740 O O . CYS A 1 103 ? -55.695 30.113 10.050 1.00 60.38 103 CYS A O 1
ATOM 742 N N . TRP A 1 104 ? -57.655 29.925 9.005 1.00 59.50 104 TRP A N 1
ATOM 743 C CA . TRP A 1 104 ? -57.783 31.366 8.757 1.00 59.50 104 TRP A CA 1
ATOM 744 C C . TRP A 1 104 ? -58.149 32.143 10.033 1.00 59.50 104 TRP A C 1
ATOM 746 O O . TRP A 1 104 ? -57.597 33.215 10.268 1.00 59.50 104 TRP A O 1
ATOM 756 N N . VAL A 1 105 ? -59.023 31.583 10.881 1.00 63.94 105 VAL A N 1
ATOM 757 C CA . VAL A 1 105 ? -59.454 32.197 12.153 1.00 63.94 105 VAL A CA 1
ATOM 758 C C . VAL A 1 105 ? -58.404 32.051 13.259 1.00 63.94 105 VAL A C 1
ATOM 760 O O . VAL A 1 105 ? -58.211 32.983 14.031 1.00 63.94 105 VAL A O 1
ATOM 763 N N . HIS A 1 106 ? -57.705 30.917 13.336 1.00 58.06 106 HIS A N 1
ATOM 764 C CA . HIS A 1 106 ? -56.710 30.641 14.383 1.00 58.06 106 HIS A CA 1
ATOM 765 C C . HIS A 1 106 ? -55.249 30.806 13.922 1.00 58.06 106 HIS A C 1
ATOM 767 O O . HIS A 1 106 ? -54.333 30.552 14.696 1.00 58.06 106 HIS A O 1
ATOM 773 N N . GLY A 1 107 ? -55.013 31.213 12.669 1.00 53.34 107 GLY A N 1
ATOM 774 C CA . GLY A 1 107 ? -53.676 31.362 12.071 1.00 53.34 107 GLY A CA 1
ATOM 775 C C . GLY A 1 107 ? -53.133 32.793 12.006 1.00 53.34 107 GLY A C 1
ATOM 776 O O . GLY A 1 107 ? -52.118 33.021 11.345 1.00 53.34 107 GLY A O 1
ATOM 777 N N . GLN A 1 108 ? -53.785 33.754 12.663 1.00 44.41 108 GLN A N 1
ATOM 778 C CA . GLN A 1 108 ? -53.149 35.017 13.043 1.00 44.41 108 GLN A CA 1
ATOM 779 C C . GLN A 1 108 ? -52.473 34.740 14.392 1.00 44.41 108 GLN A C 1
ATOM 781 O O . GLN A 1 108 ? -53.142 34.547 15.392 1.00 44.41 108 GLN A O 1
ATOM 786 N N . GLY A 1 109 ? -51.166 34.503 14.439 1.00 50.88 109 GLY A N 1
ATOM 787 C CA . GLY A 1 109 ? -50.224 35.585 14.207 1.00 50.88 109 GLY A CA 1
ATOM 788 C C . GLY A 1 109 ? -50.306 36.559 15.377 1.00 50.88 109 GLY A C 1
ATOM 789 O O . GLY A 1 109 ? -50.557 37.738 15.160 1.00 50.88 109 GLY A O 1
ATOM 790 N N . GLU A 1 110 ? -50.150 36.064 16.606 1.00 47.56 110 GLU A N 1
ATOM 791 C CA . GLU A 1 110 ? -49.685 36.917 17.690 1.00 47.56 110 GLU A CA 1
ATOM 792 C C . GLU A 1 110 ? -48.272 37.357 17.284 1.00 47.56 110 GLU A C 1
ATOM 794 O O . GLU A 1 110 ? -47.291 36.633 17.453 1.00 47.56 110 GLU A O 1
ATOM 799 N N . GLU A 1 111 ? -48.180 38.538 16.666 1.00 55.03 111 GLU A N 1
ATOM 800 C CA . GLU A 1 111 ? -47.044 39.429 16.874 1.00 55.03 111 GLU A CA 1
ATOM 801 C C . GLU A 1 111 ? -47.016 39.733 18.376 1.00 55.03 111 GLU A C 1
ATOM 803 O O . GLU A 1 111 ? -47.464 40.784 18.832 1.00 55.03 111 GLU A O 1
ATOM 808 N N . GLU A 1 112 ? -46.550 38.773 19.176 1.00 48.34 112 GLU A N 1
A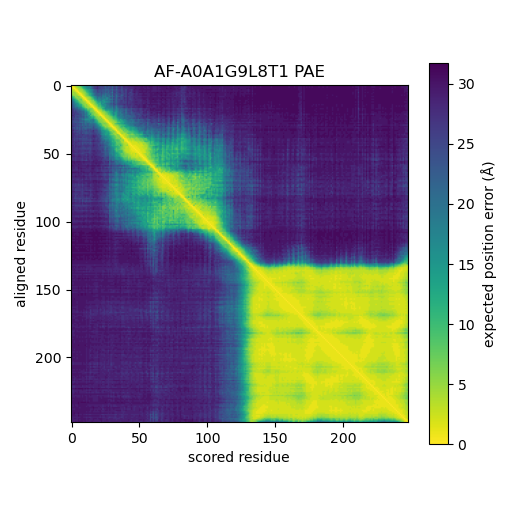TOM 809 C CA . GLU A 1 112 ? -46.105 39.084 20.517 1.00 48.34 112 GLU A CA 1
ATOM 810 C C . GLU A 1 112 ? -44.899 39.994 20.320 1.00 48.34 112 GLU A C 1
ATOM 812 O O . GLU A 1 112 ? -43.842 39.599 19.824 1.00 48.34 112 GLU A O 1
ATOM 817 N N . THR A 1 113 ? -45.140 41.273 20.587 1.00 40.56 113 THR A N 1
ATOM 818 C CA . THR A 1 113 ? -44.150 42.332 20.615 1.00 40.56 113 THR A CA 1
ATOM 819 C C . THR A 1 113 ? -42.920 41.805 21.328 1.00 40.56 113 THR A C 1
ATOM 821 O O . THR A 1 113 ? -42.952 41.591 22.541 1.00 40.56 113 THR A O 1
ATOM 824 N N . VAL A 1 114 ? -41.848 41.592 20.566 1.00 40.56 114 VAL A N 1
ATOM 825 C CA . VAL A 1 114 ? -40.522 41.319 21.101 1.00 40.56 114 VAL A CA 1
ATOM 826 C C . VAL A 1 114 ? -40.148 42.568 21.887 1.00 40.56 114 VAL A C 1
ATOM 828 O O . VAL A 1 114 ? -39.637 43.547 21.342 1.00 40.56 114 VAL A O 1
ATOM 831 N N . ALA A 1 115 ? -40.484 42.577 23.178 1.00 40.78 115 ALA A N 1
ATOM 832 C CA . ALA A 1 115 ? -39.784 43.401 24.135 1.00 40.78 115 ALA A CA 1
ATOM 833 C C . ALA A 1 115 ? -38.307 43.146 23.855 1.00 40.78 115 ALA A C 1
ATOM 835 O O . ALA A 1 115 ? -37.899 41.989 23.756 1.00 40.78 115 ALA A O 1
ATOM 836 N N . ALA A 1 116 ? -37.544 44.214 23.641 1.00 51.75 116 ALA A N 1
ATOM 837 C CA . ALA A 1 116 ? -36.100 44.133 23.585 1.00 51.75 116 ALA A CA 1
ATOM 838 C C . ALA A 1 116 ? -35.634 43.480 24.892 1.00 51.75 116 ALA A C 1
ATOM 840 O O . ALA A 1 116 ? -35.501 44.133 25.925 1.00 51.75 116 ALA A O 1
ATOM 841 N N . VAL A 1 117 ? -35.480 42.160 24.851 1.00 46.16 117 VAL A N 1
ATOM 842 C CA . VAL A 1 117 ? -34.712 41.401 25.812 1.00 46.16 117 VAL A CA 1
ATOM 843 C C . VAL A 1 117 ? -33.295 41.845 25.517 1.00 46.16 117 VAL A C 1
ATOM 845 O O . VAL A 1 117 ? -32.768 41.585 24.438 1.00 46.16 117 VAL A O 1
ATOM 848 N N . GLU A 1 118 ? -32.734 42.617 26.441 1.00 56.53 118 GLU A N 1
ATOM 849 C CA . GLU A 1 118 ? -31.297 42.816 26.533 1.00 56.53 118 GLU A CA 1
ATOM 850 C C . GLU A 1 118 ? -30.650 41.441 26.341 1.00 56.53 118 GLU A C 1
ATOM 852 O O . GLU A 1 118 ? -30.961 40.511 27.087 1.00 56.53 118 GLU A O 1
ATOM 857 N N . GLU A 1 119 ? -29.881 41.302 25.262 1.00 50.41 119 GLU A N 1
ATOM 858 C CA . GLU A 1 119 ? -29.332 40.051 24.751 1.00 50.41 119 GLU A CA 1
ATOM 859 C C . GLU A 1 119 ? -28.464 39.409 25.839 1.00 50.41 119 GLU A C 1
ATOM 861 O O . GLU A 1 119 ? -27.267 39.660 25.954 1.00 50.41 119 GLU A O 1
ATOM 866 N N . GLN A 1 120 ? -29.086 38.613 26.710 1.00 55.97 120 GLN A N 1
ATOM 867 C CA . GLN A 1 120 ? -28.357 37.684 27.552 1.00 55.97 120 GLN A CA 1
ATOM 868 C C . GLN A 1 120 ? -27.669 36.746 26.562 1.00 55.97 120 GLN A C 1
ATOM 870 O O . GLN A 1 120 ? -28.381 36.152 25.745 1.00 55.97 120 GLN A O 1
ATOM 875 N N . PRO A 1 121 ? -26.326 36.652 26.566 1.00 61.12 121 PRO A N 1
ATOM 876 C CA . PRO A 1 121 ? -25.616 35.858 25.581 1.00 61.12 121 PRO A CA 1
ATOM 877 C C . PRO A 1 121 ? -26.197 34.451 25.621 1.00 61.12 121 PRO A C 1
ATOM 879 O O . PRO A 1 121 ? -26.126 33.766 26.646 1.00 61.12 121 PRO A O 1
ATOM 882 N N . MET A 1 122 ? -26.835 34.052 24.519 1.00 56.75 122 MET A N 1
ATOM 883 C CA . MET A 1 122 ? -27.232 32.669 24.321 1.00 56.75 122 MET A CA 1
ATOM 884 C C . MET A 1 122 ? -25.984 31.822 24.581 1.00 56.75 122 MET A C 1
ATOM 886 O O . MET A 1 122 ? -24.917 32.182 24.072 1.00 56.75 122 MET A O 1
ATOM 890 N N . PRO A 1 123 ? -26.061 30.732 25.366 1.00 64.75 123 PRO A N 1
ATOM 891 C CA . PRO A 1 123 ? -24.967 29.780 25.365 1.00 64.75 123 PRO A CA 1
ATOM 892 C C . PRO A 1 123 ? -24.747 29.386 23.904 1.00 64.75 123 PRO A C 1
ATOM 894 O O . PRO A 1 123 ? -25.696 28.971 23.231 1.00 64.75 123 PRO A O 1
ATOM 897 N N . GLU A 1 124 ? -23.528 29.614 23.406 1.00 69.19 124 GLU A N 1
ATOM 898 C CA . GLU A 1 124 ? -23.128 29.186 22.070 1.00 69.19 124 GLU A CA 1
ATOM 899 C C . GLU A 1 124 ? -23.617 27.750 21.858 1.00 69.19 124 GLU A C 1
ATOM 901 O O . GLU A 1 124 ? -23.541 26.943 22.796 1.00 69.19 124 GLU A O 1
ATOM 906 N N . PRO A 1 125 ? -24.146 27.411 20.668 1.00 64.88 125 PRO A N 1
ATOM 907 C CA . PRO A 1 125 ? -24.445 26.026 20.361 1.00 64.88 125 PRO A CA 1
ATOM 908 C C . PRO A 1 125 ? -23.165 25.236 20.621 1.00 64.88 125 PRO A C 1
ATOM 910 O O . PRO A 1 125 ? -22.161 25.445 19.941 1.00 64.88 125 PRO A O 1
ATOM 913 N N . THR A 1 126 ? -23.177 24.382 21.650 1.00 62.69 126 THR A N 1
ATOM 914 C CA . THR A 1 126 ? -22.054 23.489 21.920 1.00 62.69 126 THR A CA 1
ATOM 915 C C . THR A 1 126 ? -21.765 22.776 20.611 1.00 62.69 126 THR A C 1
ATOM 917 O O . THR A 1 126 ? -22.707 22.177 20.072 1.00 62.69 126 THR A O 1
ATOM 920 N N . PRO A 1 127 ? -20.540 22.875 20.064 1.00 68.06 127 PRO A N 1
ATOM 921 C CA . PRO A 1 127 ? -20.235 22.212 18.815 1.00 68.06 127 PRO A CA 1
ATOM 922 C C . PRO A 1 127 ? -20.619 20.746 18.995 1.00 68.06 127 PRO A C 1
ATOM 924 O O . PRO A 1 127 ? -20.171 20.092 19.942 1.00 68.06 127 PRO A O 1
ATOM 927 N N . MET A 1 128 ? -21.511 20.242 18.132 1.00 64.94 128 MET A N 1
ATOM 928 C CA . MET A 1 128 ? -21.612 18.798 17.938 1.00 64.94 128 MET A CA 1
ATOM 929 C C . MET A 1 128 ? -20.175 18.314 17.751 1.00 64.94 128 MET A C 1
ATOM 931 O O . MET A 1 128 ? -19.448 18.998 17.027 1.00 64.94 128 MET A O 1
ATOM 935 N N . PRO A 1 129 ? -19.738 17.229 18.415 1.00 66.69 129 PRO A N 1
ATOM 936 C CA . PRO A 1 129 ? -18.376 16.754 18.245 1.00 66.69 129 PRO A CA 1
ATOM 937 C C . PRO A 1 129 ? -18.139 16.601 16.746 1.00 66.69 129 PRO A C 1
ATOM 939 O O . PRO A 1 129 ? -18.812 15.809 16.083 1.00 66.69 129 PRO A O 1
ATOM 942 N N . GLU A 1 130 ? -17.269 17.462 16.220 1.00 65.31 130 GLU A N 1
ATOM 943 C CA . GLU A 1 130 ? -16.758 17.399 14.864 1.00 65.31 130 GLU A CA 1
ATOM 944 C C . GLU A 1 130 ? -16.325 15.952 14.673 1.00 65.31 130 GLU A C 1
ATOM 946 O O . GLU A 1 130 ? -15.546 15.434 15.478 1.00 65.31 130 GLU A O 1
ATOM 951 N N . ALA A 1 131 ? -16.955 15.252 13.726 1.00 66.12 131 ALA A N 1
ATOM 952 C CA . ALA A 1 131 ? -16.611 13.868 13.452 1.00 66.12 131 ALA A CA 1
ATOM 953 C C . ALA A 1 131 ? -15.114 13.860 13.166 1.00 66.12 131 ALA A C 1
ATOM 955 O O . ALA A 1 131 ? -14.679 14.474 12.194 1.00 66.12 131 ALA A O 1
ATOM 956 N N . ALA A 1 132 ? -14.343 13.276 14.079 1.00 69.94 132 ALA A N 1
ATOM 957 C CA . ALA A 1 132 ? -12.906 13.422 14.064 1.00 69.94 132 ALA A CA 1
ATOM 958 C C . ALA A 1 132 ? -12.379 12.945 12.704 1.00 69.94 132 ALA A C 1
ATOM 960 O O . ALA A 1 132 ? -12.732 11.852 12.247 1.00 69.94 132 ALA A O 1
ATOM 961 N N . GLU A 1 133 ? -11.624 13.804 12.017 1.00 77.44 133 GLU A N 1
ATOM 962 C CA . GLU A 1 133 ? -11.181 13.502 10.660 1.00 77.44 133 GLU A CA 1
ATOM 963 C C . GLU A 1 133 ? -10.317 12.230 10.655 1.00 77.44 133 GLU A C 1
ATOM 965 O O . GLU A 1 133 ? -9.511 12.026 11.574 1.00 77.44 133 GLU A O 1
ATOM 970 N N . PRO A 1 134 ? -10.479 11.347 9.652 1.00 83.62 134 PRO A N 1
ATOM 971 C CA . PRO A 1 134 ? -9.667 10.147 9.558 1.00 83.62 134 PRO A CA 1
ATOM 972 C C . PRO A 1 134 ? -8.196 10.530 9.384 1.00 83.62 134 PRO A C 1
ATOM 974 O O . PRO A 1 134 ? -7.835 11.281 8.478 1.00 83.62 134 PRO A O 1
ATOM 977 N N . VAL A 1 135 ? -7.332 9.983 10.235 1.00 89.62 135 VAL A N 1
ATOM 978 C CA . VAL A 1 135 ? -5.883 10.146 10.104 1.00 89.62 135 VAL A CA 1
ATOM 979 C C . VAL A 1 135 ? -5.355 9.001 9.246 1.00 89.62 135 VAL A C 1
ATOM 981 O O . VAL A 1 135 ? -5.563 7.833 9.580 1.00 89.62 135 VAL A O 1
ATOM 984 N N . ARG A 1 136 ? -4.670 9.331 8.147 1.00 91.25 136 ARG A N 1
ATOM 985 C CA . ARG A 1 136 ? -4.070 8.370 7.210 1.00 91.25 136 ARG A CA 1
ATOM 986 C C . ARG A 1 136 ? -2.549 8.466 7.248 1.00 91.25 136 ARG A C 1
ATOM 988 O O . ARG A 1 136 ? -1.995 9.562 7.194 1.00 91.25 136 ARG A O 1
ATOM 995 N N . VAL A 1 137 ? -1.889 7.315 7.319 1.00 93.62 137 VAL A N 1
ATOM 996 C CA . VAL A 1 137 ? -0.431 7.182 7.212 1.00 93.62 137 VAL A CA 1
ATOM 997 C C . VAL A 1 137 ? -0.110 6.249 6.053 1.00 93.62 137 VAL A C 1
ATOM 999 O O . VAL A 1 137 ? -0.678 5.163 5.953 1.00 93.62 137 VAL A O 1
ATOM 1002 N N . GLU A 1 138 ? 0.807 6.682 5.191 1.00 95.06 138 GLU A N 1
ATOM 1003 C CA . GLU A 1 138 ? 1.287 5.932 4.030 1.00 95.06 138 GLU A CA 1
ATOM 1004 C C . GLU A 1 138 ? 2.767 5.587 4.200 1.00 95.06 138 GLU A C 1
ATOM 1006 O O . GLU A 1 138 ? 3.548 6.374 4.736 1.00 95.06 138 GLU A O 1
ATOM 1011 N N . LEU A 1 139 ? 3.145 4.407 3.725 1.00 96.00 139 LEU A N 1
ATOM 1012 C CA . LEU A 1 139 ? 4.507 3.896 3.704 1.00 96.00 139 LEU A CA 1
ATOM 1013 C C . LEU A 1 139 ? 4.889 3.572 2.258 1.00 96.00 139 LEU A C 1
ATOM 1015 O O . LEU A 1 139 ? 4.147 2.868 1.579 1.00 96.00 139 LEU A O 1
ATOM 1019 N N . ASP A 1 140 ? 6.069 4.017 1.826 1.00 96.19 140 ASP A N 1
ATOM 1020 C CA . ASP A 1 140 ? 6.664 3.670 0.530 1.00 96.19 140 ASP A CA 1
ATOM 1021 C C . ASP A 1 140 ? 8.140 3.289 0.719 1.00 96.19 140 ASP A C 1
ATOM 1023 O O . ASP A 1 140 ? 8.992 4.128 1.004 1.00 96.19 140 ASP A O 1
ATOM 1027 N N . VAL A 1 141 ? 8.453 2.001 0.568 1.00 97.00 141 VAL A N 1
ATOM 1028 C CA . VAL A 1 141 ? 9.803 1.451 0.768 1.00 97.00 141 VAL A CA 1
ATOM 1029 C C . VAL A 1 141 ? 10.395 1.023 -0.565 1.00 97.00 141 VAL A C 1
ATOM 1031 O O . VAL A 1 141 ? 9.836 0.168 -1.250 1.00 97.00 141 VAL A O 1
ATOM 1034 N N . LYS A 1 142 ? 11.574 1.545 -0.919 1.00 96.50 142 LYS A N 1
ATOM 1035 C CA . LYS A 1 142 ? 12.263 1.218 -2.180 1.00 96.50 142 LYS A CA 1
ATOM 1036 C C . LYS A 1 142 ? 13.240 0.051 -2.044 1.00 96.50 142 LYS A C 1
ATOM 1038 O O . LYS A 1 142 ? 13.957 -0.080 -1.055 1.00 96.50 142 LYS A O 1
ATOM 1043 N N . PHE A 1 143 ? 13.334 -0.759 -3.100 1.00 97.00 143 PHE A N 1
ATOM 1044 C CA . PHE A 1 143 ? 14.196 -1.941 -3.159 1.00 97.00 143 PHE A CA 1
ATOM 1045 C C . PHE A 1 143 ? 15.216 -1.886 -4.301 1.00 97.00 143 PHE A C 1
ATOM 1047 O O . PHE A 1 143 ? 14.976 -1.385 -5.405 1.00 97.00 143 PHE A O 1
ATOM 1054 N N . ASP A 1 144 ? 16.374 -2.490 -4.043 1.00 95.88 144 ASP A N 1
ATOM 1055 C CA . ASP A 1 144 ? 17.371 -2.755 -5.076 1.00 95.88 144 ASP A CA 1
ATOM 1056 C C . ASP A 1 144 ? 16.862 -3.790 -6.093 1.00 95.88 144 ASP A C 1
ATOM 1058 O O . ASP A 1 144 ? 15.950 -4.585 -5.828 1.00 95.88 144 ASP A O 1
ATOM 1062 N N . PHE A 1 145 ? 17.496 -3.793 -7.267 1.00 95.44 145 PHE A N 1
ATOM 1063 C CA . PHE A 1 145 ? 17.226 -4.779 -8.307 1.00 95.44 145 PHE A CA 1
ATOM 1064 C C . PHE A 1 145 ? 17.421 -6.204 -7.778 1.00 95.44 145 PHE A C 1
ATOM 1066 O O . PHE A 1 145 ? 18.432 -6.495 -7.142 1.00 95.44 145 PHE A O 1
ATOM 1073 N N . ASP A 1 146 ? 16.426 -7.056 -8.028 1.00 94.19 146 ASP A N 1
ATOM 1074 C CA . ASP A 1 146 ? 16.392 -8.469 -7.637 1.00 94.19 146 ASP A CA 1
ATOM 1075 C C . ASP A 1 146 ? 16.628 -8.767 -6.139 1.00 94.19 146 ASP A C 1
ATOM 1077 O O . ASP A 1 146 ? 17.032 -9.860 -5.745 1.00 94.19 146 ASP A O 1
ATOM 1081 N N . LYS A 1 147 ? 16.372 -7.788 -5.261 1.00 96.31 147 LYS A N 1
ATOM 1082 C CA . LYS A 1 147 ? 16.490 -7.958 -3.806 1.00 96.31 147 LYS A CA 1
ATOM 1083 C C . LYS A 1 147 ? 15.166 -7.736 -3.090 1.00 96.31 147 LYS A C 1
ATOM 1085 O O . LYS A 1 147 ? 14.335 -6.928 -3.509 1.00 96.31 147 LYS A O 1
ATOM 1090 N N . SER A 1 148 ? 15.026 -8.417 -1.955 1.00 96.31 148 SER A N 1
ATOM 1091 C CA . SER A 1 148 ? 13.929 -8.265 -0.991 1.00 96.31 148 SER A CA 1
ATOM 1092 C C . SER A 1 148 ? 14.412 -7.844 0.401 1.00 96.31 148 SER A C 1
ATOM 1094 O O . SER A 1 148 ? 13.702 -8.021 1.382 1.00 96.31 148 SER A O 1
ATOM 1096 N N . VAL A 1 149 ? 15.634 -7.319 0.504 1.00 96.25 149 VAL A N 1
ATOM 1097 C CA . VAL A 1 149 ? 16.199 -6.841 1.771 1.00 96.25 149 VAL A CA 1
ATOM 1098 C C . VAL A 1 149 ? 15.792 -5.386 1.980 1.00 96.25 149 VAL A C 1
ATOM 1100 O O . VAL A 1 149 ? 16.051 -4.551 1.113 1.00 96.25 149 VAL A O 1
ATOM 1103 N N . VAL A 1 150 ? 15.175 -5.097 3.127 1.00 96.12 150 VAL A N 1
ATOM 1104 C CA . VAL A 1 150 ? 14.818 -3.734 3.544 1.00 96.12 150 VAL A CA 1
ATOM 1105 C C . VAL A 1 150 ? 16.091 -2.951 3.858 1.00 96.12 150 VAL A C 1
ATOM 1107 O O . VAL A 1 150 ? 16.959 -3.427 4.597 1.00 96.12 150 VAL A O 1
ATOM 1110 N N . LYS A 1 151 ? 16.217 -1.751 3.287 1.00 94.75 151 LYS A N 1
ATOM 1111 C CA . LYS A 1 151 ? 17.382 -0.889 3.499 1.00 94.75 151 LYS A CA 1
ATOM 1112 C C . LYS A 1 151 ? 17.336 -0.229 4.879 1.00 94.75 151 LYS A C 1
ATOM 1114 O O . LYS A 1 151 ? 16.246 0.117 5.321 1.00 94.75 151 LYS A O 1
ATOM 1119 N N . PRO A 1 152 ? 18.492 0.019 5.527 1.00 95.00 152 PRO A N 1
ATOM 1120 C CA . PRO A 1 152 ? 18.560 0.717 6.814 1.00 95.00 152 PRO A CA 1
ATOM 1121 C C . PRO A 1 152 ? 17.831 2.067 6.831 1.00 95.00 152 PRO A C 1
ATOM 1123 O O . PRO A 1 152 ? 17.189 2.397 7.818 1.00 95.00 152 PRO A O 1
ATOM 1126 N N . GLU A 1 153 ? 17.885 2.810 5.725 1.00 94.31 153 GLU A N 1
ATOM 1127 C CA . GLU A 1 153 ? 17.215 4.109 5.562 1.00 94.31 153 GLU A CA 1
ATOM 1128 C C . GLU A 1 153 ? 15.682 4.036 5.647 1.00 94.31 153 GLU A C 1
ATOM 1130 O O . GLU A 1 153 ? 15.060 5.003 6.059 1.00 94.31 153 GLU A O 1
ATOM 1135 N N . SER A 1 154 ? 15.073 2.890 5.325 1.00 95.44 154 SER A N 1
ATOM 1136 C CA . SER A 1 154 ? 13.614 2.716 5.352 1.00 95.44 154 SER A CA 1
ATOM 1137 C C . SER A 1 154 ? 13.075 2.275 6.715 1.00 95.44 154 SER A C 1
ATOM 1139 O O . SER A 1 154 ? 11.864 2.176 6.890 1.00 95.44 154 SER A O 1
ATOM 1141 N N . TYR A 1 155 ? 13.943 1.974 7.687 1.00 95.06 155 TYR A N 1
ATOM 1142 C CA . TYR A 1 155 ? 13.495 1.543 9.015 1.00 95.06 155 TYR A CA 1
ATOM 1143 C C . TYR A 1 155 ? 12.780 2.662 9.769 1.00 95.06 155 TYR A C 1
ATOM 1145 O O . TYR A 1 155 ? 11.829 2.382 10.494 1.00 95.06 155 TYR A O 1
ATOM 1153 N N . ASP A 1 156 ? 13.192 3.916 9.583 1.00 95.56 156 ASP A N 1
ATOM 1154 C CA . ASP A 1 156 ? 12.537 5.051 10.235 1.00 95.56 156 ASP A CA 1
ATOM 1155 C C . ASP A 1 156 ? 11.095 5.231 9.730 1.00 95.56 156 ASP A C 1
ATOM 1157 O O . ASP A 1 156 ? 10.183 5.384 10.542 1.00 95.56 156 ASP A O 1
ATOM 1161 N N . ASP A 1 157 ? 10.856 5.076 8.425 1.00 95.19 157 ASP A N 1
ATOM 1162 C CA . ASP A 1 157 ? 9.507 5.155 7.846 1.00 95.19 157 ASP A CA 1
ATOM 1163 C C . ASP A 1 157 ? 8.614 3.994 8.319 1.00 95.19 157 ASP A C 1
ATOM 1165 O O . ASP A 1 157 ? 7.464 4.189 8.727 1.00 95.19 157 ASP A O 1
ATOM 1169 N N . ILE A 1 158 ? 9.156 2.768 8.342 1.00 96.19 158 ILE A N 1
ATOM 1170 C CA . ILE A 1 158 ? 8.436 1.585 8.849 1.00 96.19 158 ILE A CA 1
ATOM 1171 C C . ILE A 1 158 ? 8.110 1.756 10.339 1.00 96.19 158 ILE A C 1
ATOM 1173 O O . ILE A 1 158 ? 7.030 1.364 10.792 1.00 96.19 158 ILE A O 1
ATOM 1177 N N . ARG A 1 159 ? 9.016 2.367 11.111 1.00 95.88 159 ARG A N 1
ATOM 1178 C CA . ARG A 1 159 ? 8.785 2.682 12.521 1.00 95.88 159 ARG A CA 1
ATOM 1179 C C . ARG A 1 159 ? 7.632 3.664 12.693 1.00 95.88 159 ARG A C 1
ATOM 1181 O O . ARG A 1 159 ? 6.797 3.429 13.561 1.00 95.88 159 ARG A O 1
ATOM 1188 N N . SER A 1 160 ? 7.557 4.723 11.886 1.00 95.06 160 SER A N 1
ATOM 1189 C CA . SER A 1 160 ? 6.451 5.687 11.948 1.00 95.06 160 SER A CA 1
ATOM 1190 C C . SER A 1 160 ? 5.093 5.019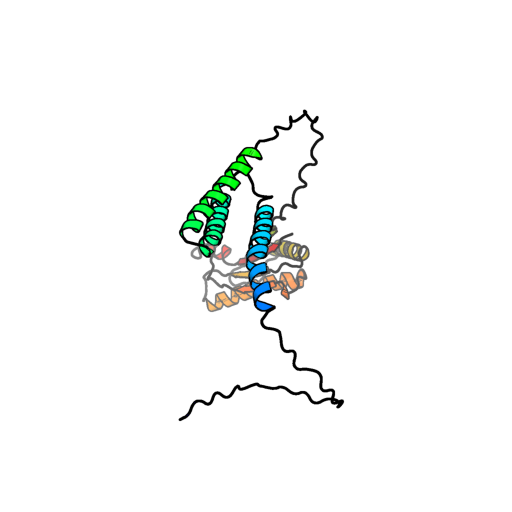 11.718 1.00 95.06 160 SER A C 1
ATOM 1192 O O . SER A 1 160 ? 4.153 5.276 12.472 1.00 95.06 160 SER A O 1
ATOM 1194 N N . LEU A 1 161 ? 5.004 4.098 10.753 1.00 95.69 161 LEU A N 1
ATOM 1195 C CA . LEU A 1 161 ? 3.796 3.298 10.536 1.00 95.69 161 LEU A CA 1
ATOM 1196 C C . LEU A 1 161 ? 3.478 2.407 11.750 1.00 95.69 161 LEU A C 1
ATOM 1198 O O . LEU A 1 161 ? 2.334 2.345 12.203 1.00 95.69 161 LEU A O 1
ATOM 1202 N N . ALA A 1 162 ? 4.488 1.738 12.313 1.00 96.50 162 ALA A N 1
ATOM 1203 C CA . ALA A 1 162 ? 4.312 0.880 13.482 1.00 96.50 162 ALA A CA 1
ATOM 1204 C C . ALA A 1 162 ? 3.837 1.664 14.716 1.00 96.50 162 ALA A C 1
ATOM 1206 O O . ALA A 1 162 ? 2.948 1.210 15.437 1.00 96.50 162 ALA A O 1
ATOM 1207 N N . ASP A 1 163 ? 4.405 2.842 14.964 1.00 95.94 163 ASP A N 1
ATOM 1208 C CA . ASP A 1 163 ? 4.019 3.700 16.083 1.00 95.94 163 ASP A CA 1
ATOM 1209 C C . ASP A 1 163 ? 2.567 4.191 15.922 1.00 95.94 163 ASP A C 1
ATOM 1211 O O . ASP A 1 163 ? 1.801 4.161 16.889 1.00 95.94 163 ASP A O 1
ATOM 1215 N N . PHE A 1 164 ? 2.132 4.497 14.694 1.00 95.25 164 PHE A N 1
ATOM 1216 C CA . PHE A 1 164 ? 0.728 4.790 14.393 1.00 95.25 164 PHE A CA 1
ATOM 1217 C C . PHE A 1 164 ? -0.197 3.594 14.677 1.00 95.25 164 PHE A C 1
ATOM 1219 O O . PHE A 1 164 ? -1.210 3.726 15.367 1.00 95.25 164 PHE A O 1
ATOM 1226 N N . MET A 1 165 ? 0.170 2.389 14.229 1.00 95.62 165 MET A N 1
ATOM 1227 C CA . MET A 1 165 ? -0.603 1.169 14.503 1.00 95.62 165 MET A CA 1
ATOM 1228 C C . MET A 1 165 ? -0.657 0.807 15.997 1.00 95.62 165 MET A C 1
ATOM 1230 O O . MET A 1 165 ? -1.609 0.158 16.443 1.00 95.62 165 MET A O 1
ATOM 1234 N N . LYS A 1 166 ? 0.343 1.208 16.792 1.00 95.19 166 LYS A N 1
ATOM 1235 C CA . LYS A 1 166 ? 0.319 1.063 18.258 1.00 95.19 166 LYS A CA 1
ATOM 1236 C C . LYS A 1 166 ? -0.619 2.062 18.916 1.00 95.19 166 LYS A C 1
ATOM 1238 O O . LYS A 1 166 ? -1.306 1.698 19.866 1.00 95.19 166 LYS A O 1
ATOM 1243 N N . GLN A 1 167 ? -0.648 3.296 18.418 1.00 94.31 167 GLN A N 1
ATOM 1244 C CA . GLN A 1 167 ? -1.555 4.328 18.912 1.00 94.31 167 GLN A CA 1
ATOM 1245 C C . GLN A 1 167 ? -3.023 3.976 18.641 1.00 94.31 167 GLN A C 1
ATOM 1247 O O . GLN A 1 167 ? -3.882 4.285 19.465 1.00 94.31 167 GLN A O 1
ATOM 1252 N N . TYR A 1 168 ? -3.299 3.282 17.533 1.00 94.50 168 TYR A N 1
ATOM 1253 C CA . TYR A 1 168 ? -4.641 2.855 17.138 1.00 94.50 168 TYR A CA 1
ATOM 1254 C C . TYR A 1 168 ? -4.732 1.321 17.023 1.00 94.50 168 TYR A C 1
ATOM 1256 O O . TYR A 1 168 ? -4.593 0.781 15.927 1.00 94.50 168 TYR A O 1
ATOM 1264 N N . PRO A 1 169 ? -4.975 0.579 18.122 1.00 93.06 169 PRO A N 1
ATOM 1265 C CA . PRO A 1 169 ? -4.958 -0.889 18.128 1.00 93.06 169 PRO A CA 1
ATOM 1266 C C . PRO A 1 169 ? -5.997 -1.563 17.221 1.00 93.06 169 PRO A C 1
ATOM 1268 O O . PRO A 1 169 ? -5.812 -2.709 16.825 1.00 93.06 169 PRO A O 1
ATOM 1271 N N . GLN A 1 170 ? -7.081 -0.861 16.888 1.00 92.44 170 GLN A N 1
ATOM 1272 C CA . GLN A 1 170 ? -8.150 -1.344 16.008 1.00 92.44 170 GLN A CA 1
ATOM 1273 C C . GLN A 1 170 ? -7.802 -1.337 14.511 1.00 92.44 170 GLN A C 1
ATOM 1275 O O . GLN A 1 170 ? -8.572 -1.870 13.717 1.00 92.44 170 GLN A O 1
ATOM 1280 N N . THR A 1 171 ? -6.690 -0.722 14.099 1.00 94.31 171 THR A N 1
ATOM 1281 C CA . THR A 1 171 ? -6.345 -0.627 12.675 1.00 94.31 171 THR A CA 1
ATOM 1282 C C . THR A 1 171 ? -5.622 -1.872 12.172 1.00 94.31 171 THR A C 1
ATOM 1284 O O . THR A 1 171 ? -4.887 -2.528 12.912 1.00 94.31 171 THR A O 1
ATOM 1287 N N . SER A 1 172 ? -5.783 -2.187 10.895 1.00 95.38 172 SER A N 1
ATOM 1288 C CA . SER A 1 172 ? -5.007 -3.205 10.184 1.00 95.38 172 SER A CA 1
ATOM 1289 C C . SER A 1 172 ? -4.374 -2.580 8.947 1.00 95.38 172 SER A C 1
ATOM 1291 O O . SER A 1 172 ? -4.852 -1.558 8.458 1.00 95.38 172 SER A O 1
ATOM 1293 N N . THR A 1 173 ? -3.307 -3.188 8.441 1.00 96.38 173 THR A N 1
ATOM 1294 C CA . THR A 1 173 ? -2.633 -2.740 7.220 1.00 96.38 173 THR A CA 1
ATOM 1295 C C . THR A 1 173 ? -2.453 -3.893 6.247 1.00 96.38 173 THR A C 1
ATOM 1297 O O . THR A 1 173 ? -2.266 -5.041 6.659 1.00 96.38 173 THR A O 1
ATOM 1300 N N . VAL A 1 174 ? -2.481 -3.568 4.958 1.00 97.62 174 VAL A N 1
ATOM 1301 C CA . VAL A 1 174 ? -2.107 -4.481 3.882 1.00 97.62 174 VAL A CA 1
ATOM 1302 C C . VAL A 1 174 ? -0.813 -3.962 3.278 1.00 97.62 174 VAL A C 1
ATOM 1304 O O . VAL A 1 174 ? -0.746 -2.828 2.811 1.00 97.62 174 VAL A O 1
ATOM 1307 N N . VAL A 1 175 ? 0.215 -4.798 3.311 1.00 98.12 175 VAL A N 1
ATOM 1308 C CA . VAL A 1 175 ? 1.529 -4.504 2.752 1.00 98.12 175 VAL A CA 1
ATOM 1309 C C . VAL A 1 175 ? 1.571 -5.031 1.321 1.00 98.12 175 VAL A C 1
ATOM 1311 O O . VAL A 1 175 ? 1.563 -6.242 1.086 1.00 98.12 175 VAL A O 1
ATOM 1314 N N . GLU A 1 176 ? 1.615 -4.116 0.363 1.00 98.50 176 GLU A N 1
ATOM 1315 C CA . GLU A 1 176 ? 1.542 -4.381 -1.068 1.00 98.50 176 GLU A CA 1
ATOM 1316 C C . GLU A 1 176 ? 2.942 -4.362 -1.695 1.00 98.50 176 GLU A C 1
ATOM 1318 O O . GLU A 1 176 ? 3.642 -3.354 -1.687 1.00 98.50 176 GLU A O 1
ATOM 1323 N N . GLY A 1 177 ? 3.387 -5.494 -2.236 1.00 98.31 177 GLY A N 1
ATOM 1324 C CA . GLY A 1 177 ? 4.678 -5.621 -2.905 1.00 98.31 177 GLY A CA 1
ATOM 1325 C C . GLY A 1 177 ? 4.587 -5.422 -4.414 1.00 98.31 177 GLY A C 1
ATOM 1326 O O . GLY A 1 177 ? 3.693 -5.965 -5.068 1.00 98.31 177 GLY A O 1
ATOM 1327 N N . HIS A 1 178 ? 5.586 -4.742 -4.984 1.00 98.44 178 HIS A N 1
ATOM 1328 C CA . HIS A 1 178 ? 5.689 -4.476 -6.420 1.00 98.44 178 HIS A CA 1
ATOM 1329 C C . HIS A 1 178 ? 7.104 -4.728 -6.972 1.00 98.44 178 HIS A C 1
ATOM 1331 O O . HIS A 1 178 ? 8.118 -4.704 -6.255 1.00 98.44 178 HIS A O 1
ATOM 1337 N N . THR A 1 179 ? 7.188 -4.967 -8.280 1.00 98.12 179 THR A N 1
ATOM 1338 C CA . THR A 1 179 ? 8.445 -5.095 -9.032 1.00 98.12 179 THR A CA 1
ATOM 1339 C C . THR A 1 179 ? 8.486 -4.156 -10.234 1.00 98.12 179 THR A C 1
ATOM 1341 O O . THR A 1 179 ? 7.495 -3.522 -10.594 1.00 98.12 179 THR A O 1
ATOM 1344 N N . ASP A 1 180 ? 9.662 -4.059 -10.856 1.00 96.88 180 ASP A N 1
ATOM 1345 C CA . ASP A 1 180 ? 9.767 -3.576 -12.230 1.00 96.88 180 ASP A CA 1
ATOM 1346 C C . ASP A 1 180 ? 9.382 -4.692 -13.216 1.00 96.88 180 ASP A C 1
ATOM 1348 O O . ASP A 1 180 ? 9.107 -5.822 -12.808 1.00 96.88 180 ASP A O 1
ATOM 1352 N N . SER A 1 181 ? 9.344 -4.367 -14.509 1.00 96.44 181 SER A N 1
ATOM 1353 C CA . SER A 1 181 ? 8.941 -5.305 -15.567 1.00 96.44 181 SER A CA 1
ATOM 1354 C C . SER A 1 181 ? 10.079 -6.190 -16.099 1.00 96.44 181 SER A C 1
ATOM 1356 O O . SER A 1 181 ? 10.026 -6.664 -17.234 1.00 96.44 181 SER A O 1
ATOM 1358 N N . ILE A 1 182 ? 11.194 -6.308 -15.369 1.00 96.19 182 ILE A N 1
ATOM 1359 C CA . ILE A 1 182 ? 12.312 -7.156 -15.797 1.00 96.19 182 ILE A CA 1
ATOM 1360 C C . ILE A 1 182 ? 12.114 -8.536 -15.186 1.00 96.19 182 ILE A C 1
ATOM 1362 O O . ILE A 1 182 ? 12.173 -8.693 -13.971 1.00 96.19 182 ILE A O 1
ATOM 1366 N N . GLY A 1 183 ? 11.944 -9.547 -16.033 1.00 94.88 183 GLY A N 1
ATOM 1367 C CA . GLY A 1 183 ? 11.791 -10.934 -15.606 1.00 94.88 183 GLY A CA 1
ATOM 1368 C C . GLY A 1 183 ? 10.548 -11.575 -16.203 1.00 94.88 183 GLY A C 1
ATOM 1369 O O . GLY A 1 183 ? 10.036 -11.127 -17.221 1.00 94.88 183 GLY A O 1
ATOM 1370 N N . THR A 1 184 ? 10.103 -12.668 -15.588 1.00 97.81 184 THR A N 1
ATOM 1371 C CA . THR A 1 184 ? 8.811 -13.286 -15.916 1.00 97.81 184 THR A CA 1
ATOM 1372 C C . THR A 1 184 ? 7.788 -12.907 -14.857 1.00 97.81 184 THR A C 1
ATOM 1374 O O . THR A 1 184 ? 8.151 -12.802 -13.684 1.00 97.81 184 THR A O 1
ATOM 1377 N N . ASP A 1 185 ? 6.515 -12.806 -15.234 1.00 97.38 185 ASP A N 1
ATOM 1378 C CA . ASP A 1 185 ? 5.415 -12.480 -14.319 1.00 97.38 185 ASP A CA 1
ATOM 1379 C C . ASP A 1 185 ? 5.421 -13.373 -13.074 1.00 97.38 185 ASP A C 1
ATOM 1381 O O . ASP A 1 185 ? 5.318 -12.885 -11.954 1.00 97.38 185 ASP A O 1
ATOM 1385 N N . ALA A 1 186 ? 5.624 -14.684 -13.248 1.00 97.75 186 ALA A N 1
ATOM 1386 C CA . ALA A 1 186 ? 5.668 -15.643 -12.143 1.00 97.75 186 ALA A CA 1
ATOM 1387 C C . ALA A 1 186 ? 6.844 -15.390 -11.182 1.00 97.75 186 ALA A C 1
ATOM 1389 O O . ALA A 1 186 ? 6.703 -15.524 -9.965 1.00 97.75 186 ALA A O 1
ATOM 1390 N N . TYR A 1 187 ? 8.006 -15.008 -11.716 1.00 97.69 187 TYR A N 1
ATOM 1391 C CA . TYR A 1 187 ? 9.157 -14.642 -10.895 1.00 97.69 187 TYR A CA 1
ATOM 1392 C C . TYR A 1 187 ? 8.895 -13.351 -10.116 1.00 97.69 187 TYR A C 1
ATOM 1394 O O . TYR A 1 187 ? 9.137 -13.292 -8.908 1.00 97.69 187 TYR A O 1
ATOM 1402 N N . ASN A 1 188 ? 8.362 -12.342 -10.804 1.00 98.12 188 ASN A N 1
ATOM 1403 C CA . ASN A 1 188 ? 8.063 -11.034 -10.240 1.00 98.12 188 ASN A CA 1
ATOM 1404 C C . ASN A 1 188 ? 6.952 -11.099 -9.192 1.00 98.12 188 ASN A C 1
ATOM 1406 O O . ASN A 1 188 ? 7.068 -10.468 -8.140 1.00 98.12 188 ASN A O 1
ATOM 1410 N N . GLN A 1 189 ? 5.954 -11.954 -9.400 1.00 98.44 189 GLN A N 1
ATOM 1411 C CA . GLN A 1 189 ? 4.945 -12.287 -8.404 1.00 98.44 189 GLN A CA 1
ATOM 1412 C C . GLN A 1 189 ? 5.609 -12.791 -7.115 1.00 98.44 189 GLN A C 1
ATOM 1414 O O . GLN A 1 189 ? 5.482 -12.158 -6.067 1.00 98.44 189 GLN A O 1
ATOM 1419 N N . GLY A 1 190 ? 6.442 -13.833 -7.199 1.00 98.06 190 GLY A N 1
ATOM 1420 C CA . GLY A 1 190 ? 7.144 -14.356 -6.025 1.00 98.06 190 GLY A CA 1
ATOM 1421 C C . GLY A 1 190 ? 8.119 -13.355 -5.385 1.00 98.06 190 GLY A C 1
ATOM 1422 O O . GLY A 1 190 ? 8.289 -13.350 -4.167 1.00 98.06 190 GLY A O 1
ATOM 1423 N N . LEU A 1 191 ? 8.783 -12.498 -6.169 1.00 98.12 191 LEU A N 1
ATOM 1424 C CA . LEU A 1 191 ? 9.673 -11.458 -5.637 1.00 98.12 191 LEU A CA 1
ATOM 1425 C C . LEU A 1 191 ? 8.896 -10.375 -4.881 1.00 98.12 191 LEU A C 1
ATOM 1427 O O . LEU A 1 191 ? 9.329 -9.952 -3.807 1.00 98.12 191 LEU A O 1
ATOM 1431 N N . SER A 1 192 ? 7.751 -9.953 -5.412 1.00 98.31 192 SER A N 1
ATOM 1432 C CA . SER A 1 192 ? 6.883 -8.970 -4.766 1.00 98.31 192 SER A CA 1
ATOM 1433 C C . SER A 1 192 ? 6.347 -9.468 -3.421 1.00 98.31 192 SER A C 1
ATOM 1435 O O . SER A 1 192 ? 6.419 -8.744 -2.430 1.00 98.31 192 SER A O 1
ATOM 1437 N N . GLU A 1 193 ? 5.938 -10.737 -3.342 1.00 98.44 193 GLU A N 1
ATOM 1438 C CA . GLU A 1 193 ? 5.498 -11.380 -2.099 1.00 98.44 193 GLU A CA 1
ATOM 1439 C C . GLU A 1 193 ? 6.625 -11.430 -1.061 1.00 98.44 193 GLU A C 1
ATOM 1441 O O . GLU A 1 193 ? 6.421 -11.091 0.104 1.00 98.44 193 GLU A O 1
ATOM 1446 N N . ARG A 1 194 ? 7.852 -11.785 -1.475 1.00 98.50 194 ARG A N 1
ATOM 1447 C CA . ARG A 1 194 ? 9.023 -11.770 -0.579 1.00 98.50 194 ARG A CA 1
ATOM 1448 C C . ARG A 1 194 ? 9.320 -10.375 -0.031 1.00 98.50 194 ARG A C 1
ATOM 1450 O O . ARG A 1 194 ? 9.698 -10.260 1.130 1.00 98.50 194 ARG A O 1
ATOM 1457 N N . ARG A 1 195 ? 9.164 -9.325 -0.843 1.00 98.31 195 ARG A N 1
ATOM 1458 C CA . ARG A 1 195 ? 9.350 -7.930 -0.405 1.00 98.31 195 ARG A CA 1
ATOM 1459 C C . ARG A 1 195 ? 8.297 -7.508 0.614 1.00 98.31 195 ARG A C 1
ATOM 1461 O O . ARG A 1 195 ? 8.663 -6.977 1.659 1.00 98.31 195 ARG A O 1
ATOM 1468 N N . ALA A 1 196 ? 7.025 -7.792 0.340 1.00 98.31 196 ALA A N 1
ATOM 1469 C CA . ALA A 1 196 ? 5.937 -7.507 1.271 1.00 98.31 196 ALA A CA 1
ATOM 1470 C C . ALA A 1 196 ? 6.145 -8.242 2.607 1.00 98.31 196 ALA A C 1
ATOM 1472 O O . ALA A 1 196 ? 6.072 -7.636 3.676 1.00 98.31 196 ALA A O 1
ATOM 1473 N N . ASN A 1 197 ? 6.518 -9.525 2.550 1.00 98.19 197 ASN A N 1
ATOM 1474 C CA . ASN A 1 197 ? 6.832 -10.318 3.738 1.00 98.19 197 ASN A CA 1
ATOM 1475 C C . ASN A 1 197 ? 8.024 -9.757 4.524 1.00 98.19 197 ASN A C 1
ATOM 1477 O O . ASN A 1 197 ? 7.960 -9.714 5.745 1.00 98.19 197 ASN A O 1
ATOM 1481 N N . ALA A 1 198 ? 9.069 -9.259 3.858 1.00 98.06 198 ALA A N 1
ATOM 1482 C CA . ALA A 1 198 ? 10.206 -8.651 4.546 1.00 98.06 198 ALA A CA 1
ATOM 1483 C C . ALA A 1 198 ? 9.806 -7.400 5.350 1.00 98.06 198 ALA A C 1
ATOM 1485 O O . ALA A 1 198 ? 10.262 -7.226 6.478 1.00 98.06 198 ALA A O 1
ATOM 1486 N N . VAL A 1 199 ? 8.932 -6.547 4.806 1.00 97.81 199 VAL A N 1
ATOM 1487 C CA . VAL A 1 199 ? 8.416 -5.370 5.530 1.00 97.81 199 VAL A CA 1
ATOM 1488 C C . VAL A 1 199 ? 7.503 -5.794 6.684 1.00 97.81 199 VAL A C 1
ATOM 1490 O O . VAL A 1 199 ? 7.657 -5.290 7.798 1.00 97.81 199 VAL A O 1
ATOM 1493 N N . ARG A 1 200 ? 6.618 -6.776 6.464 1.00 97.62 200 ARG A N 1
ATOM 1494 C CA . ARG A 1 200 ? 5.807 -7.383 7.532 1.00 97.62 200 ARG A CA 1
ATOM 1495 C C . ARG A 1 200 ? 6.676 -7.932 8.661 1.00 97.62 200 ARG A C 1
ATOM 1497 O O . ARG A 1 200 ? 6.388 -7.677 9.826 1.00 97.62 200 ARG A O 1
ATOM 1504 N N . ASP A 1 201 ? 7.743 -8.652 8.339 1.00 97.69 201 ASP A N 1
ATOM 1505 C CA . ASP A 1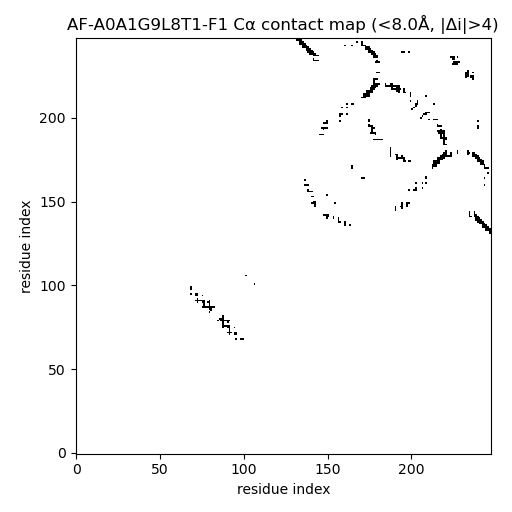 201 ? 8.643 -9.234 9.332 1.00 97.69 201 ASP A CA 1
ATOM 1506 C C . ASP A 1 201 ? 9.349 -8.154 10.155 1.00 97.69 201 ASP A C 1
ATOM 1508 O O . ASP A 1 201 ? 9.568 -8.348 11.349 1.00 97.69 201 ASP A O 1
ATOM 1512 N N . VAL A 1 202 ? 9.674 -7.002 9.561 1.00 97.50 202 VAL A N 1
ATOM 1513 C CA . VAL A 1 202 ? 10.205 -5.853 10.308 1.00 97.50 202 VAL A CA 1
ATOM 1514 C C . VAL A 1 202 ? 9.140 -5.283 11.257 1.00 97.50 202 VAL A C 1
ATO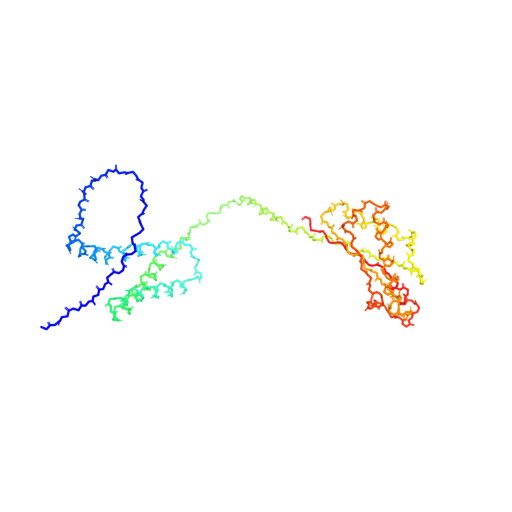M 1516 O O . VAL A 1 202 ? 9.420 -5.115 12.446 1.00 97.50 202 VAL A O 1
ATOM 1519 N N . LEU A 1 203 ? 7.910 -5.056 10.778 1.00 97.19 203 LEU A N 1
ATOM 1520 C CA . LEU A 1 203 ? 6.788 -4.573 11.600 1.00 97.19 203 LEU A CA 1
ATOM 1521 C C . LEU A 1 203 ? 6.499 -5.495 12.794 1.00 97.19 203 LEU A C 1
ATOM 1523 O O . LEU A 1 203 ? 6.349 -5.030 13.926 1.00 97.19 203 LEU A O 1
ATOM 1527 N N . VAL A 1 204 ? 6.459 -6.805 12.556 1.00 97.44 204 VAL A N 1
ATOM 1528 C CA . VAL A 1 204 ? 6.127 -7.803 13.578 1.00 97.44 204 VAL A CA 1
ATOM 1529 C C . VAL A 1 204 ? 7.307 -8.057 14.514 1.00 97.44 204 VAL A C 1
ATOM 1531 O O . VAL A 1 204 ? 7.167 -7.925 15.728 1.00 97.44 204 VAL A O 1
ATOM 1534 N N . ASN A 1 205 ? 8.485 -8.392 13.981 1.00 97.00 205 ASN A N 1
ATOM 1535 C CA . ASN A 1 205 ? 9.594 -8.882 14.803 1.00 97.00 205 ASN A CA 1
ATOM 1536 C C . ASN A 1 205 ? 10.390 -7.762 15.478 1.00 97.00 205 ASN A C 1
ATOM 1538 O O . ASN A 1 205 ? 10.877 -7.959 16.589 1.00 97.00 205 ASN A O 1
ATOM 1542 N N . GLN A 1 206 ? 10.558 -6.606 14.825 1.00 96.19 206 GLN A N 1
ATOM 1543 C CA . GLN A 1 206 ? 11.342 -5.503 15.395 1.00 96.19 206 GLN A CA 1
ATOM 1544 C C . GLN A 1 206 ? 10.473 -4.503 16.148 1.00 96.19 206 GLN A C 1
ATOM 1546 O O . GLN A 1 206 ? 10.858 -4.047 17.224 1.00 96.19 206 GLN A O 1
ATOM 1551 N N . TYR A 1 207 ? 9.298 -4.174 15.605 1.00 96.31 207 TYR A N 1
ATOM 1552 C CA . TYR A 1 207 ? 8.419 -3.175 16.211 1.00 96.31 207 TYR A CA 1
ATOM 1553 C C . TYR A 1 207 ? 7.284 -3.766 17.049 1.00 96.31 207 TYR A C 1
ATOM 1555 O O . TYR A 1 207 ? 6.648 -3.008 17.784 1.00 96.31 207 TYR A O 1
ATOM 1563 N N . GLY A 1 208 ? 7.072 -5.084 17.023 1.00 96.19 208 GLY A N 1
ATOM 1564 C CA . GLY A 1 208 ? 6.134 -5.774 17.910 1.00 96.19 208 GLY A CA 1
ATOM 1565 C C . GLY A 1 208 ? 4.664 -5.592 17.535 1.00 96.19 208 GLY A C 1
ATOM 1566 O O . GLY A 1 208 ? 3.809 -5.638 18.417 1.00 96.19 208 GLY A O 1
ATOM 1567 N N . ILE A 1 209 ? 4.358 -5.341 16.259 1.00 97.38 209 ILE A N 1
ATOM 1568 C CA . ILE A 1 209 ? 2.972 -5.321 15.778 1.00 97.38 209 ILE A CA 1
ATOM 1569 C C . ILE A 1 209 ? 2.435 -6.752 15.721 1.00 97.38 209 ILE A C 1
ATOM 1571 O O . ILE A 1 209 ? 3.135 -7.681 15.321 1.00 97.38 209 ILE A O 1
ATOM 1575 N N . GLU A 1 210 ? 1.182 -6.943 16.125 1.00 96.88 210 GLU A N 1
ATOM 1576 C CA . GLU A 1 210 ? 0.547 -8.255 16.060 1.00 96.88 210 GLU A CA 1
ATOM 1577 C C . GLU A 1 210 ? 0.423 -8.716 14.600 1.00 96.88 210 GLU A C 1
ATOM 1579 O O . GLU A 1 210 ? -0.139 -8.017 13.758 1.00 96.88 210 GLU A O 1
ATOM 1584 N N . GLY A 1 211 ? 0.933 -9.911 14.290 1.00 94.94 211 GLY A N 1
ATOM 1585 C CA . GLY A 1 211 ? 0.968 -10.423 12.917 1.00 94.94 211 GLY A CA 1
ATOM 1586 C C . GLY A 1 211 ? -0.404 -10.688 12.288 1.00 94.94 211 GLY A C 1
ATOM 1587 O O . GLY A 1 211 ? -0.463 -10.883 11.079 1.00 94.94 211 GLY A O 1
ATOM 1588 N N . SER A 1 212 ? -1.480 -10.695 13.081 1.00 96.75 212 SER A N 1
ATOM 1589 C CA . SER A 1 212 ? -2.877 -10.767 12.628 1.00 96.75 212 SER A CA 1
ATOM 1590 C C . SER A 1 212 ? -3.392 -9.441 12.051 1.00 96.75 212 SER A C 1
ATOM 1592 O O . SER A 1 212 ? -4.414 -9.432 11.375 1.00 96.75 212 SER A O 1
ATOM 1594 N N . ARG A 1 213 ? -2.698 -8.324 12.315 1.00 96.12 213 ARG A N 1
ATOM 1595 C CA . ARG A 1 213 ? -3.052 -6.970 11.852 1.00 96.12 213 ARG A CA 1
ATOM 1596 C C . ARG A 1 213 ? -2.296 -6.545 10.591 1.00 96.12 213 ARG A C 1
ATOM 1598 O O . ARG A 1 213 ? -2.500 -5.429 10.115 1.00 96.12 213 ARG A O 1
ATOM 1605 N N . VAL A 1 214 ? -1.385 -7.389 10.106 1.00 97.62 214 VAL A N 1
ATOM 1606 C CA . VAL A 1 214 ? -0.491 -7.102 8.979 1.00 97.62 214 VAL A CA 1
ATOM 1607 C C . VAL A 1 214 ? -0.626 -8.212 7.947 1.00 97.62 214 VAL A C 1
ATOM 1609 O O . VAL A 1 214 ? -0.011 -9.277 8.079 1.00 97.62 214 VAL A O 1
ATOM 1612 N N . ASP A 1 215 ? -1.408 -7.931 6.911 1.00 97.62 215 ASP A N 1
ATOM 1613 C CA . ASP A 1 215 ? -1.544 -8.788 5.739 1.00 97.62 215 ASP A CA 1
ATOM 1614 C C . ASP A 1 215 ? -0.509 -8.411 4.676 1.00 97.62 215 ASP A C 1
ATOM 1616 O O . ASP A 1 215 ? -0.029 -7.277 4.624 1.00 97.62 215 ASP A O 1
ATOM 1620 N N . THR A 1 216 ? -0.146 -9.362 3.817 1.00 98.00 216 THR A N 1
ATOM 1621 C CA . THR A 1 216 ? 0.795 -9.142 2.712 1.00 98.00 216 THR A CA 1
ATOM 1622 C C . THR A 1 216 ? 0.202 -9.611 1.396 1.00 98.00 216 THR A C 1
ATOM 1624 O O . THR A 1 216 ? -0.399 -10.682 1.308 1.00 98.00 216 THR A O 1
ATOM 1627 N N . VAL A 1 217 ? 0.395 -8.812 0.348 1.00 98.19 217 VAL A N 1
ATOM 1628 C CA . VAL A 1 217 ? -0.025 -9.136 -1.017 1.00 98.19 217 VAL A CA 1
ATOM 1629 C C . VAL A 1 217 ? 1.093 -8.755 -1.977 1.00 98.19 217 VAL A C 1
ATOM 1631 O O . VAL A 1 217 ? 1.641 -7.661 -1.902 1.00 98.19 217 VAL A O 1
ATOM 1634 N N . GLY A 1 218 ? 1.447 -9.655 -2.891 1.00 98.00 218 GLY A N 1
ATOM 1635 C CA . GLY A 1 218 ? 2.327 -9.337 -4.011 1.00 98.00 218 GLY A CA 1
ATOM 1636 C C . GLY A 1 218 ? 1.520 -9.094 -5.279 1.00 98.00 218 GLY A C 1
ATOM 1637 O O . GLY A 1 218 ? 0.629 -9.879 -5.594 1.00 98.00 218 GLY A O 1
ATOM 1638 N N . TYR A 1 219 ? 1.839 -8.036 -6.020 1.00 98.25 219 TYR A N 1
ATOM 1639 C CA . TYR A 1 219 ? 1.224 -7.745 -7.321 1.00 98.25 219 TYR A CA 1
ATOM 1640 C C . TYR A 1 219 ? 2.176 -7.956 -8.503 1.00 98.25 219 TYR A C 1
ATOM 1642 O O . TYR A 1 219 ? 1.802 -7.695 -9.652 1.00 98.25 219 TYR A O 1
ATOM 1650 N N . GLY A 1 220 ? 3.418 -8.370 -8.243 1.00 97.81 220 GLY A N 1
ATOM 1651 C CA . GLY A 1 220 ? 4.468 -8.436 -9.254 1.00 97.81 220 GLY A CA 1
ATOM 1652 C C . GLY A 1 220 ? 4.634 -7.101 -9.982 1.00 97.81 220 GLY A C 1
ATOM 1653 O O . GLY A 1 220 ? 4.702 -6.037 -9.361 1.00 97.81 220 GLY A O 1
ATOM 1654 N N . GLU A 1 221 ? 4.656 -7.160 -11.311 1.00 96.50 221 GLU A N 1
ATOM 1655 C CA . GLU A 1 221 ? 4.821 -6.002 -12.197 1.00 96.50 221 GLU A CA 1
ATOM 1656 C C . GLU A 1 221 ? 3.497 -5.381 -12.677 1.00 96.50 221 GLU A C 1
ATOM 1658 O O . GLU A 1 221 ? 3.504 -4.419 -13.442 1.00 96.50 221 GLU A O 1
ATOM 1663 N N . SER A 1 222 ? 2.349 -5.902 -12.225 1.00 97.31 222 SER A N 1
ATOM 1664 C CA . SER A 1 222 ? 1.025 -5.554 -12.772 1.00 97.31 222 SER A CA 1
ATOM 1665 C C . SER A 1 222 ? 0.537 -4.135 -12.443 1.00 97.31 222 SER A C 1
ATOM 1667 O O . SER A 1 222 ? -0.381 -3.635 -13.093 1.00 97.31 222 SER A O 1
ATOM 1669 N N . ARG A 1 223 ? 1.141 -3.476 -11.444 1.00 97.19 223 ARG A N 1
ATOM 1670 C CA . ARG A 1 223 ? 0.776 -2.126 -10.972 1.00 97.19 223 ARG A CA 1
ATOM 1671 C C . ARG A 1 223 ? 1.988 -1.171 -10.971 1.00 97.19 223 ARG A C 1
ATOM 1673 O O . ARG A 1 223 ? 2.492 -0.824 -9.894 1.00 97.19 223 ARG A O 1
ATOM 1680 N N . PRO A 1 224 ? 2.502 -0.770 -12.150 1.00 97.06 224 PRO A N 1
ATOM 1681 C CA . PRO A 1 224 ? 3.595 0.194 -12.240 1.00 97.06 224 PRO A CA 1
ATOM 1682 C C . PRO A 1 224 ? 3.098 1.621 -11.970 1.00 97.06 224 PRO A C 1
ATOM 1684 O O . PRO A 1 224 ? 2.018 2.005 -12.412 1.00 97.06 224 PRO A O 1
ATOM 1687 N N . VAL A 1 225 ? 3.915 2.419 -11.283 1.00 97.19 225 VAL A N 1
ATOM 1688 C CA . VAL A 1 225 ? 3.662 3.851 -11.012 1.00 97.19 225 VAL A CA 1
ATOM 1689 C C . VAL A 1 225 ? 4.560 4.770 -11.839 1.00 97.19 225 VAL A C 1
ATOM 1691 O O . VAL A 1 225 ? 4.284 5.957 -11.977 1.00 97.19 225 VAL A O 1
ATOM 1694 N N . ALA A 1 226 ? 5.630 4.221 -12.411 1.00 97.00 226 ALA A N 1
ATOM 1695 C CA . ALA A 1 226 ? 6.563 4.915 -13.283 1.00 97.00 226 ALA A CA 1
ATOM 1696 C C . ALA A 1 226 ? 6.877 4.084 -14.536 1.00 97.00 226 ALA A C 1
ATOM 1698 O O . ALA A 1 226 ? 6.600 2.884 -14.606 1.00 97.00 226 ALA A O 1
ATOM 1699 N N . ASP A 1 227 ? 7.479 4.727 -15.535 1.00 97.00 227 ASP A N 1
ATOM 1700 C CA . ASP A 1 227 ? 7.804 4.092 -16.810 1.00 97.00 227 ASP A CA 1
ATOM 1701 C C . ASP A 1 227 ? 8.916 3.036 -16.671 1.00 97.00 227 ASP A C 1
ATOM 1703 O O . ASP A 1 227 ? 10.068 3.350 -16.355 1.00 97.00 227 ASP A O 1
ATOM 1707 N N . ASN A 1 228 ? 8.584 1.776 -16.963 1.00 95.69 228 ASN A N 1
ATOM 1708 C CA . ASN A 1 228 ? 9.528 0.659 -16.928 1.00 95.69 228 ASN A CA 1
ATOM 1709 C C . ASN A 1 228 ? 10.581 0.700 -18.051 1.00 95.69 228 ASN A C 1
ATOM 1711 O O . ASN A 1 228 ? 11.603 0.012 -17.950 1.00 95.69 228 ASN A O 1
ATOM 1715 N N . ALA A 1 229 ? 10.390 1.512 -19.095 1.00 95.56 229 ALA A N 1
ATOM 1716 C CA . ALA A 1 229 ? 11.391 1.665 -20.148 1.00 95.56 229 ALA A CA 1
ATOM 1717 C C . ALA A 1 229 ? 12.678 2.334 -19.633 1.00 95.56 229 ALA A C 1
ATOM 1719 O O . ALA A 1 229 ? 13.764 2.073 -20.153 1.00 95.56 229 ALA A O 1
ATOM 1720 N N . THR A 1 230 ? 12.588 3.141 -18.571 1.00 96.75 230 THR A N 1
ATOM 1721 C CA . THR A 1 230 ? 13.734 3.860 -17.996 1.00 96.75 230 THR A CA 1
ATOM 1722 C C . THR A 1 230 ? 14.261 3.194 -16.727 1.00 96.75 230 THR A C 1
ATOM 1724 O O . THR A 1 230 ? 13.498 2.704 -15.894 1.00 96.75 230 THR A O 1
ATOM 1727 N N . ASP A 1 231 ? 15.580 3.220 -16.529 1.00 94.88 231 ASP A N 1
ATOM 1728 C CA . ASP A 1 231 ? 16.224 2.690 -15.317 1.00 94.88 231 ASP A CA 1
ATOM 1729 C C . ASP A 1 231 ? 15.703 3.376 -14.045 1.00 94.88 231 ASP A C 1
ATOM 1731 O O . ASP A 1 231 ? 15.476 2.722 -13.023 1.00 94.88 231 ASP A O 1
ATOM 1735 N N . ALA A 1 232 ? 15.467 4.689 -14.131 1.00 95.94 232 ALA A N 1
ATOM 1736 C CA . ALA A 1 232 ? 14.912 5.490 -13.049 1.00 95.94 232 ALA A CA 1
ATOM 1737 C C . ALA A 1 232 ? 13.472 5.074 -12.709 1.00 95.94 232 ALA A C 1
ATOM 1739 O O . ALA A 1 232 ? 13.165 4.846 -11.541 1.00 95.94 232 ALA A O 1
ATOM 1740 N N . GLY A 1 233 ? 12.601 4.905 -13.709 1.00 97.06 233 GLY A N 1
ATOM 1741 C CA . GLY A 1 233 ? 11.220 4.481 -13.474 1.00 97.06 233 GLY A CA 1
ATOM 1742 C C . GLY A 1 233 ? 11.128 3.065 -12.907 1.00 97.06 233 GLY A C 1
ATOM 1743 O O . GLY A 1 233 ? 10.382 2.827 -11.957 1.00 97.06 233 GLY A O 1
ATOM 1744 N N . ARG A 1 234 ? 11.986 2.142 -13.360 1.00 96.75 234 ARG A N 1
ATOM 1745 C CA . ARG A 1 234 ? 12.102 0.812 -12.740 1.00 96.75 234 ARG A CA 1
ATOM 1746 C C . ARG A 1 234 ? 12.507 0.887 -11.272 1.00 96.75 234 ARG A C 1
ATOM 1748 O O . ARG A 1 234 ? 11.969 0.149 -10.453 1.00 96.75 234 ARG A O 1
ATOM 1755 N N . ALA A 1 235 ? 13.420 1.790 -10.913 1.00 95.94 235 ALA A N 1
ATOM 1756 C CA . ALA A 1 235 ? 13.796 1.993 -9.516 1.00 95.94 235 ALA A CA 1
ATOM 1757 C C . ALA A 1 235 ? 12.642 2.479 -8.639 1.00 95.94 235 ALA A C 1
ATOM 1759 O O . ALA A 1 235 ? 12.531 2.033 -7.500 1.00 95.94 235 ALA A O 1
ATOM 1760 N N . ILE A 1 236 ? 11.759 3.316 -9.183 1.00 97.06 236 ILE A N 1
ATOM 1761 C CA . ILE A 1 236 ? 10.552 3.763 -8.484 1.00 97.06 236 ILE A CA 1
ATOM 1762 C C . ILE A 1 236 ? 9.560 2.602 -8.319 1.00 97.06 236 ILE A C 1
ATOM 1764 O O . ILE A 1 236 ? 8.983 2.460 -7.243 1.00 97.06 236 ILE A O 1
ATOM 1768 N N . ASN A 1 237 ? 9.395 1.756 -9.344 1.00 97.69 237 ASN A N 1
ATOM 1769 C CA . ASN A 1 237 ? 8.451 0.630 -9.338 1.00 97.69 237 ASN A CA 1
ATOM 1770 C C . ASN A 1 237 ? 8.835 -0.500 -8.375 1.00 97.69 237 ASN A C 1
ATOM 1772 O O . ASN A 1 237 ? 7.948 -1.169 -7.845 1.00 97.69 237 ASN A O 1
ATOM 1776 N N . ARG A 1 238 ? 10.134 -0.714 -8.123 1.00 97.75 238 ARG A N 1
ATOM 1777 C CA . ARG A 1 238 ? 10.626 -1.673 -7.121 1.00 97.75 238 ARG A CA 1
ATOM 1778 C C . ARG A 1 238 ? 10.354 -1.154 -5.710 1.00 97.75 238 ARG A C 1
ATOM 1780 O O . ARG A 1 238 ? 11.248 -0.619 -5.054 1.00 97.75 238 ARG A O 1
ATOM 1787 N N . ARG A 1 239 ? 9.118 -1.326 -5.254 1.00 97.69 239 ARG A N 1
ATOM 1788 C CA . ARG A 1 239 ? 8.636 -0.754 -4.000 1.00 97.69 239 ARG A CA 1
ATOM 1789 C C . ARG A 1 239 ? 7.712 -1.683 -3.226 1.00 97.69 239 ARG A C 1
ATOM 1791 O O . ARG A 1 239 ? 7.211 -2.669 -3.768 1.00 97.69 239 ARG A O 1
ATOM 1798 N N . VAL A 1 240 ? 7.504 -1.338 -1.966 1.00 98.38 240 VAL A N 1
ATOM 1799 C CA . VAL A 1 240 ? 6.413 -1.835 -1.134 1.00 98.38 240 VAL A CA 1
ATOM 1800 C C . VAL A 1 240 ? 5.624 -0.637 -0.641 1.00 98.38 240 VAL A C 1
ATOM 1802 O O . VAL A 1 240 ? 6.225 0.314 -0.147 1.00 98.38 240 VAL A O 1
ATOM 1805 N N . GLU A 1 241 ? 4.307 -0.710 -0.768 1.00 97.88 241 GLU A N 1
ATOM 1806 C CA . GLU A 1 241 ? 3.375 0.301 -0.283 1.00 97.88 241 GLU A CA 1
ATOM 1807 C C . GLU A 1 241 ? 2.555 -0.273 0.875 1.00 97.88 241 GLU A C 1
ATOM 1809 O O . GLU A 1 241 ? 2.236 -1.462 0.895 1.00 97.88 241 GLU A O 1
ATOM 1814 N N . ALA A 1 242 ? 2.236 0.550 1.866 1.00 96.94 242 ALA A N 1
ATOM 1815 C CA . ALA A 1 242 ? 1.259 0.203 2.890 1.00 96.94 242 ALA A CA 1
ATOM 1816 C C . ALA A 1 242 ? 0.516 1.459 3.340 1.00 96.94 242 ALA A C 1
ATOM 1818 O O . ALA A 1 242 ? 1.077 2.552 3.369 1.00 96.94 242 ALA A O 1
ATOM 1819 N N . GLU A 1 243 ? -0.743 1.293 3.715 1.00 94.88 243 GLU A N 1
ATOM 1820 C CA . GLU A 1 243 ? -1.596 2.374 4.191 1.00 94.88 243 GLU A CA 1
ATOM 1821 C C . GLU A 1 243 ? -2.309 1.939 5.468 1.00 94.88 243 GLU A C 1
ATOM 1823 O O . GLU A 1 243 ? -2.687 0.771 5.624 1.00 94.88 243 GLU A O 1
ATOM 1828 N N . VAL A 1 244 ? -2.495 2.885 6.387 1.00 94.31 244 VAL A N 1
ATOM 1829 C CA . VAL A 1 244 ? -3.367 2.720 7.548 1.00 94.31 244 VAL A CA 1
ATOM 1830 C C . VAL A 1 244 ? -4.214 3.972 7.7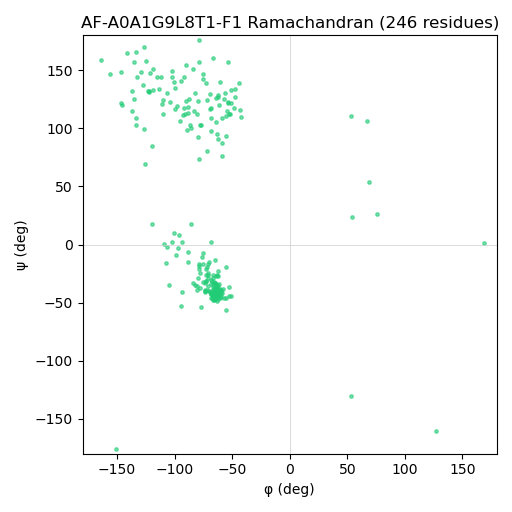28 1.00 94.31 244 VAL A C 1
ATOM 1832 O O . VAL A 1 244 ? -3.680 5.069 7.872 1.00 94.31 244 VAL A O 1
ATOM 1835 N N . GLU A 1 245 ? -5.533 3.791 7.776 1.00 91.25 245 GLU A N 1
ATOM 1836 C CA . GLU A 1 245 ? -6.504 4.821 8.154 1.00 91.25 245 GLU A CA 1
ATOM 1837 C C . GLU A 1 245 ? -7.042 4.510 9.558 1.00 91.25 245 GLU A C 1
ATOM 1839 O O . GLU A 1 245 ? -7.462 3.384 9.841 1.00 91.25 245 GLU A O 1
ATOM 1844 N N . ALA A 1 246 ? -7.040 5.503 10.445 1.00 89.06 246 ALA A N 1
ATOM 1845 C CA . ALA A 1 246 ? -7.706 5.435 11.740 1.00 89.06 246 ALA A CA 1
ATOM 1846 C C . ALA A 1 246 ? -8.787 6.512 11.825 1.00 89.06 246 ALA A C 1
ATOM 1848 O O . ALA A 1 246 ? -8.532 7.677 11.524 1.00 89.06 246 ALA A O 1
ATOM 1849 N N . ARG A 1 247 ? -9.980 6.127 12.285 1.00 82.88 247 ARG A N 1
ATOM 1850 C CA . ARG A 1 247 ? -11.036 7.071 12.669 1.00 82.88 247 ARG A CA 1
ATOM 1851 C C . ARG A 1 247 ? -10.982 7.251 14.188 1.00 82.88 247 ARG A C 1
ATOM 1853 O O . ARG A 1 247 ? -11.073 6.225 14.871 1.00 82.88 247 ARG A O 1
ATOM 1860 N N . PRO A 1 248 ? -10.738 8.475 14.690 1.00 68.56 248 PRO A N 1
ATOM 1861 C CA . PRO A 1 248 ? -10.644 8.732 16.126 1.00 68.56 248 PRO A CA 1
ATOM 1862 C C . PRO A 1 248 ? -11.969 8.521 16.865 1.00 68.56 248 PRO A C 1
ATOM 1864 O O . PRO A 1 248 ? -13.043 8.635 16.229 1.00 68.56 248 PRO A O 1
#

Organism: NCBI:txid137658

Sequence (248 aa):
MKPNVRRHTGLVLAEFKTGVFTPMESVWTDPKEETSFMSMTRTAVPLLLATSVLTGCAGLQKSDWPTCAALGGLTGAAIGAIESSSYAGWGALAAGTTAGAYCWVHGQGEEETVAAVEEQPMPEPTPMPEAAEPVRVELDVKFDFDKSVVKPESYDDIRSLADFMKQYPQTSTVVEGHTDSIGTDAYNQGLSERRANAVRDVLVNQYGIEGSRVDTVGYGESRPVADNATDAGRAINRRVEAEVEARP

Solvent-accessible surface area (backbone atoms only — not comparable to full-atom values): 14846 Å² total; per-residue (Å²): 134,88,87,80,92,80,87,82,87,77,87,78,88,79,86,90,76,82,94,76,95,76,92,78,78,86,84,77,79,64,83,71,57,61,64,55,57,61,56,51,52,70,59,51,50,61,54,54,52,54,57,57,57,65,64,72,60,82,84,73,61,91,85,53,54,72,57,53,45,50,55,45,21,52,52,26,23,58,63,20,43,77,79,33,75,74,40,15,60,52,28,21,49,50,44,36,50,51,54,51,49,49,50,62,72,68,59,68,75,78,77,69,76,77,67,86,66,77,78,68,79,69,79,69,79,74,73,70,79,70,77,54,72,67,50,72,50,79,42,82,43,69,35,60,88,99,50,48,67,84,48,80,82,48,49,62,57,52,45,54,54,47,55,52,45,64,77,39,74,89,48,56,35,53,26,37,8,29,24,37,77,79,78,48,68,73,57,28,29,56,49,5,34,47,33,12,47,43,53,49,48,45,40,30,74,74,68,64,44,64,68,91,39,52,48,68,44,46,54,7,44,81,74,60,86,44,55,60,91,40,75,68,23,24,47,64,20,16,26,31,40,34,51,39,67,44,72,111